Protein AF-A0A3N5X067-F1 (afdb_monomer_lite)

pLDDT: mean 76.54, std 23.7, range [34.25, 98.69]

Secondary structure (DSSP, 8-state):
------PPPP-----------------------PPP---PPPP------------------------------------------------------TTPPPPP-EEEEEEEE--S-EEEHHHHHHHTHHHHHHHTTTS-HHHHHHHHHT---SEEE-PPTT--HHHHHHHHHHHHHHHHT--GGG--EEEE--SS--SS--SS-HHHHHHHHHT-TTPEEEE--S-GGGHHHHHHHHHHHHHHH-TT--EEEEEEEE-PPTT--EETTTEE---EEEEEEEESS-SSSPB-------PPP-

Foldseek 3Di:
DDDDDDDDDDDDDDDDDDDDDDDDDDDDDDDDDDDDDDDDDDDDDDDDDDDDDDDDDDDDDDDDDDDDDDDDDDDDDDDDDDPPPDPPPPPDPDPPPPPPDQQWKFFLFKFKFFAPDKDFPVVLCVLLVVVLCVQCVPPDPVVSVVLSVPQVGGMFTAHDVPGWLLVRQLVGQVVGCVSSVHQLCLQAEEEELAAADIPDDDPDDSQVVSCVVRVNVNHDYYYDHDQPPCSVLVRVQVLSVVCRVDVSRFKYKYKYWDDHDPSGQDPPSNHGDHTMIMIIMMGSPDPPGHICPDGDDDDDDD

Radius of gyration: 30.69 Å; chains: 1; bounding box: 84×101×69 Å

Structure (mmCIF, N/CA/C/O backbone):
data_AF-A0A3N5X067-F1
#
_entry.id   AF-A0A3N5X067-F1
#
loop_
_atom_site.group_PDB
_atom_site.id
_atom_site.type_symbol
_atom_site.label_atom_id
_atom_site.label_alt_id
_atom_site.label_comp_id
_atom_site.label_asym_id
_atom_site.label_entity_id
_atom_site.label_seq_id
_atom_site.pdbx_PDB_ins_code
_atom_site.Cartn_x
_atom_site.Cartn_y
_atom_site.Cartn_z
_atom_site.occupancy
_atom_site.B_iso_or_equiv
_atom_site.auth_seq_id
_atom_site.auth_comp_id
_atom_site.auth_asym_id
_atom_site.auth_atom_id
_atom_site.pdbx_PDB_model_num
ATOM 1 N N . MET A 1 1 ? -20.133 -52.101 -18.088 1.00 44.94 1 MET A N 1
ATOM 2 C CA . MET A 1 1 ? -19.416 -50.997 -18.764 1.00 44.94 1 MET A CA 1
ATOM 3 C C . MET A 1 1 ? -20.460 -50.251 -19.588 1.00 44.94 1 MET A C 1
ATOM 5 O O . MET A 1 1 ? -20.918 -50.808 -20.563 1.00 44.94 1 MET A O 1
ATOM 9 N N . GLY A 1 2 ? -21.056 -49.129 -19.195 1.00 41.94 2 GLY A N 1
ATOM 10 C CA . GLY A 1 2 ? -20.565 -48.038 -18.358 1.00 41.94 2 GLY A CA 1
ATOM 11 C C . GLY A 1 2 ? -20.276 -46.817 -19.236 1.00 41.94 2 GLY A C 1
ATOM 12 O O . GLY A 1 2 ? -19.126 -46.420 -19.318 1.00 41.94 2 GLY A O 1
ATOM 13 N N . GLY A 1 3 ? -21.289 -46.279 -19.925 1.00 45.31 3 GLY A N 1
ATOM 14 C CA . GLY A 1 3 ? -21.192 -45.057 -20.732 1.00 45.31 3 GLY A CA 1
ATOM 15 C C . GLY A 1 3 ? -22.340 -44.120 -20.372 1.00 45.31 3 GLY A C 1
ATOM 16 O O . GLY A 1 3 ? -23.477 -44.354 -20.770 1.00 45.31 3 GLY A O 1
ATOM 17 N N . ARG A 1 4 ? -22.044 -43.128 -19.529 1.00 43.34 4 ARG A N 1
ATOM 18 C CA . ARG A 1 4 ? -22.933 -42.028 -19.145 1.00 43.34 4 ARG A CA 1
ATOM 19 C C . ARG A 1 4 ? -22.516 -40.814 -19.970 1.00 43.34 4 ARG A C 1
ATOM 21 O O . ARG A 1 4 ? -21.443 -40.294 -19.703 1.00 43.34 4 ARG A O 1
ATOM 28 N N . ASP A 1 5 ? -23.373 -40.348 -20.871 1.00 48.09 5 ASP A N 1
ATOM 29 C CA . ASP A 1 5 ? -23.309 -38.981 -21.392 1.00 48.09 5 ASP A CA 1
ATOM 30 C C . ASP A 1 5 ? -24.538 -38.233 -20.883 1.00 48.09 5 ASP A C 1
ATOM 32 O O . ASP A 1 5 ? -25.642 -38.291 -21.423 1.00 48.09 5 ASP A O 1
ATOM 36 N N . SER A 1 6 ? -24.338 -37.604 -19.730 1.00 55.75 6 SER A N 1
ATOM 37 C CA . SER A 1 6 ? -25.272 -36.692 -19.089 1.00 55.75 6 SER A CA 1
ATOM 38 C C . SER A 1 6 ? -25.243 -35.344 -19.801 1.00 55.75 6 SER A C 1
ATOM 40 O O . SER A 1 6 ? -24.238 -34.634 -19.768 1.00 55.75 6 SER A O 1
ATOM 42 N N . ALA A 1 7 ? -26.376 -34.999 -20.402 1.00 45.72 7 ALA A N 1
ATOM 43 C CA . ALA A 1 7 ? -26.703 -33.673 -20.893 1.00 45.72 7 ALA A CA 1
ATOM 44 C C . ALA A 1 7 ? -26.699 -32.632 -19.755 1.00 45.72 7 ALA A C 1
ATOM 46 O O . ALA A 1 7 ? -27.328 -32.836 -18.716 1.00 45.72 7 ALA A O 1
ATOM 47 N N . CYS A 1 8 ? -26.035 -31.496 -19.977 1.00 42.34 8 CYS A N 1
ATOM 48 C CA . CYS A 1 8 ? -26.262 -30.267 -19.216 1.00 42.34 8 CYS A CA 1
ATOM 49 C C . CYS A 1 8 ? -27.478 -29.526 -19.797 1.00 42.34 8 CYS A C 1
ATOM 51 O O . CYS A 1 8 ? -27.502 -29.302 -21.009 1.00 42.34 8 CYS A O 1
ATOM 53 N N . PRO A 1 9 ? -28.455 -29.096 -18.980 1.00 61.03 9 PRO A N 1
ATOM 54 C CA . PRO A 1 9 ? -29.481 -28.165 -19.420 1.00 61.03 9 PRO A CA 1
ATOM 55 C C . PRO A 1 9 ? -29.073 -26.704 -19.170 1.00 61.03 9 PRO A C 1
ATOM 57 O O . PRO A 1 9 ? -28.640 -26.331 -18.080 1.00 61.03 9 PRO A O 1
ATOM 60 N N . ASP A 1 10 ? -29.282 -25.882 -20.197 1.00 51.38 10 ASP A N 1
ATOM 61 C CA . ASP A 1 10 ? -29.384 -24.420 -20.145 1.00 51.38 10 ASP A CA 1
ATOM 62 C C . ASP A 1 10 ? -30.619 -23.967 -19.342 1.00 51.38 10 ASP A C 1
ATOM 64 O O . ASP A 1 10 ? -31.704 -24.530 -19.527 1.00 51.38 10 ASP A O 1
ATOM 68 N N . PRO A 1 11 ? -30.532 -22.851 -18.595 1.00 59.34 11 PRO A N 1
ATOM 69 C CA . PRO A 1 11 ? -31.700 -22.030 -18.302 1.00 59.34 11 PRO A CA 1
ATOM 70 C C . PRO A 1 11 ? -31.554 -20.595 -18.847 1.00 59.34 11 PRO A C 1
ATOM 72 O O . PRO A 1 11 ? -31.027 -19.687 -18.216 1.00 59.34 11 PRO A O 1
ATOM 75 N N . VAL A 1 12 ? -32.043 -20.402 -20.071 1.00 43.12 12 VAL A N 1
ATOM 76 C CA . VAL A 1 12 ? -33.218 -19.578 -20.423 1.00 43.12 12 VAL A CA 1
ATOM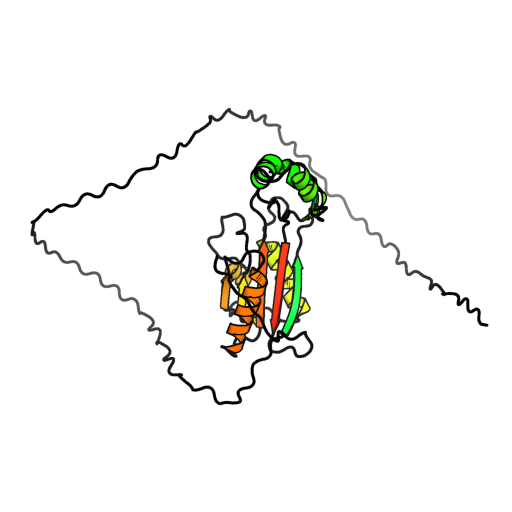 77 C C . VAL A 1 12 ? -33.558 -18.333 -19.553 1.00 43.12 12 VAL A C 1
ATOM 79 O O . VAL A 1 12 ? -34.048 -18.450 -18.438 1.00 43.12 12 VAL A O 1
ATOM 82 N N . ARG A 1 13 ? -33.537 -17.173 -20.248 1.00 38.50 13 ARG A N 1
ATOM 83 C CA . ARG A 1 13 ? -34.415 -15.960 -20.190 1.00 38.50 13 ARG A CA 1
ATOM 84 C C . ARG A 1 13 ? -34.216 -14.923 -19.074 1.00 38.50 13 ARG A C 1
ATOM 86 O O . ARG A 1 13 ? -34.336 -15.199 -17.896 1.00 38.50 13 ARG A O 1
ATOM 93 N N . ARG A 1 14 ? -33.857 -13.681 -19.443 1.00 40.38 14 ARG A N 1
ATOM 94 C CA . ARG A 1 14 ? -34.673 -12.582 -20.041 1.00 40.38 14 ARG A CA 1
ATOM 95 C C . ARG A 1 14 ? -35.679 -11.978 -19.055 1.00 40.38 14 ARG A C 1
ATOM 97 O O . ARG A 1 14 ? -36.784 -12.488 -18.919 1.00 40.38 14 ARG A O 1
ATOM 104 N N . LEU A 1 15 ? -35.347 -10.793 -18.552 1.00 41.16 15 LEU A N 1
ATOM 105 C CA . LEU A 1 15 ? -36.314 -9.746 -18.231 1.00 41.16 15 LEU A CA 1
ATOM 106 C C . LEU A 1 15 ? -35.820 -8.449 -18.871 1.00 41.16 15 LEU A C 1
ATOM 108 O O . LEU A 1 15 ? -34.750 -7.944 -18.543 1.00 41.16 15 LEU A O 1
ATOM 112 N N . GLY A 1 16 ? -36.587 -7.972 -19.849 1.00 34.25 16 GLY A N 1
ATOM 113 C CA . GLY A 1 16 ? -36.492 -6.613 -20.351 1.00 34.25 16 GLY A CA 1
ATOM 114 C C . GLY A 1 16 ? -37.392 -5.703 -19.525 1.00 34.25 16 GLY A C 1
ATOM 115 O O . GLY A 1 16 ? -38.450 -6.134 -19.074 1.00 34.25 16 GLY A O 1
ATOM 116 N N . CYS A 1 17 ? -36.993 -4.445 -19.391 1.00 39.72 17 CYS A N 1
ATOM 117 C CA . CYS A 1 17 ? -37.903 -3.351 -19.088 1.00 39.72 17 CYS A CA 1
ATOM 118 C C . CYS A 1 17 ? -37.653 -2.239 -20.100 1.00 39.72 17 CYS A C 1
ATOM 120 O O . CYS A 1 17 ? -36.518 -1.820 -20.326 1.00 39.72 17 CYS A O 1
ATOM 122 N N . ALA A 1 18 ? -38.748 -1.852 -20.742 1.00 38.81 18 ALA A N 1
ATOM 123 C CA . ALA A 1 18 ? -38.823 -0.898 -21.821 1.00 38.81 18 ALA A CA 1
ATOM 124 C C . ALA A 1 18 ? -38.844 0.555 -21.329 1.00 38.81 18 ALA A C 1
ATOM 126 O O . ALA A 1 18 ? -39.257 0.868 -20.214 1.00 38.81 18 ALA A O 1
ATOM 127 N N . ASP A 1 19 ? -38.404 1.391 -22.261 1.00 39.06 19 ASP A N 1
ATOM 128 C CA . ASP A 1 19 ? -38.655 2.805 -22.515 1.00 39.06 19 ASP A CA 1
ATOM 129 C C . ASP A 1 19 ? -39.739 3.548 -21.718 1.00 39.06 19 ASP A C 1
ATOM 131 O O . ASP A 1 19 ? -40.900 3.155 -21.627 1.00 39.06 19 ASP A O 1
ATOM 135 N N . GLY A 1 20 ? -39.366 4.765 -21.309 1.00 41.81 20 GLY A N 1
ATOM 136 C CA . GLY A 1 20 ? -40.274 5.819 -20.870 1.00 41.81 20 GLY A CA 1
ATOM 137 C C . GLY A 1 20 ? -39.709 7.205 -21.183 1.00 41.81 20 GLY A C 1
ATOM 138 O O . GLY A 1 20 ? -39.078 7.842 -20.345 1.00 41.81 20 GLY A O 1
ATOM 139 N N . HIS A 1 21 ? -39.938 7.675 -22.411 1.00 39.50 21 HIS A N 1
ATOM 140 C CA . HIS A 1 21 ? -39.663 9.032 -22.886 1.00 39.50 21 HIS A CA 1
ATOM 141 C C . HIS A 1 21 ? -40.279 10.134 -22.002 1.00 39.50 21 HIS A C 1
ATOM 143 O O . HIS A 1 21 ? -41.491 10.143 -21.799 1.00 39.50 21 HIS A O 1
ATOM 149 N N . ARG A 1 22 ? -39.504 11.184 -21.679 1.00 44.25 22 ARG A N 1
ATOM 150 C CA . ARG A 1 22 ? -40.000 12.578 -21.664 1.00 44.25 22 ARG A CA 1
ATOM 151 C C . ARG A 1 22 ? -38.943 13.551 -22.193 1.00 44.25 22 ARG A C 1
ATOM 153 O O . ARG A 1 22 ? -37.880 13.729 -21.609 1.00 44.25 22 ARG A O 1
ATOM 160 N N . ARG A 1 23 ? -39.272 14.187 -23.322 1.00 44.59 23 ARG A N 1
ATOM 161 C CA . ARG A 1 23 ? -38.587 15.352 -23.903 1.00 44.59 23 ARG A CA 1
ATOM 162 C C . ARG A 1 23 ? -39.102 16.637 -23.240 1.00 44.59 23 ARG A C 1
ATOM 164 O O . ARG A 1 23 ? -40.302 16.770 -23.026 1.00 44.59 23 ARG A O 1
ATOM 171 N N . GLY A 1 24 ? -38.210 17.599 -23.004 1.00 37.22 24 GLY A N 1
ATOM 172 C CA . GLY A 1 24 ? -38.514 18.972 -22.578 1.00 37.22 24 GLY A CA 1
ATOM 173 C C . GLY A 1 24 ? -37.285 19.887 -22.741 1.00 37.22 24 GLY A C 1
ATOM 174 O O . GLY A 1 24 ? -36.175 19.373 -22.824 1.00 37.22 24 GLY A O 1
ATOM 175 N N . PRO A 1 25 ? -37.445 21.214 -22.900 1.00 46.59 25 PRO A N 1
ATOM 176 C CA . PRO A 1 25 ? -36.912 21.895 -24.082 1.00 46.59 25 PRO A CA 1
ATOM 177 C C . PRO A 1 25 ? -35.599 22.683 -23.908 1.00 46.59 25 PRO A C 1
ATOM 179 O O . PRO A 1 25 ? -35.355 23.360 -22.915 1.00 46.59 25 PRO A O 1
ATOM 182 N N . GLY A 1 26 ? -34.809 22.643 -24.988 1.00 42.75 26 GLY A N 1
ATOM 183 C CA . GLY A 1 26 ? -34.027 23.724 -25.604 1.00 42.75 26 GLY A CA 1
ATOM 184 C C . GLY A 1 26 ? -33.507 24.875 -24.741 1.00 42.75 26 GLY A C 1
ATOM 185 O O . GLY A 1 26 ? -34.164 25.907 -24.609 1.00 42.75 26 GLY A O 1
ATOM 186 N N . ARG A 1 27 ? -32.230 24.796 -24.342 1.00 41.94 27 ARG A N 1
ATOM 187 C CA . ARG A 1 27 ? -31.429 25.984 -24.012 1.00 41.94 27 ARG A CA 1
ATOM 188 C C . ARG A 1 27 ? -30.432 26.295 -25.126 1.00 41.94 27 ARG A C 1
ATOM 190 O O . ARG A 1 27 ? -29.550 25.510 -25.455 1.00 41.94 27 ARG A O 1
ATOM 197 N N . ARG A 1 28 ? -30.622 27.484 -25.701 1.00 42.47 28 ARG A N 1
ATOM 198 C CA . ARG A 1 28 ? -29.808 28.129 -26.735 1.00 42.47 28 ARG A CA 1
ATOM 199 C C . ARG A 1 28 ? -28.344 28.239 -26.291 1.00 42.47 28 ARG A C 1
ATOM 201 O O . ARG A 1 28 ? -28.028 29.009 -25.386 1.00 42.47 28 ARG A O 1
ATOM 208 N N . LEU A 1 29 ? -27.449 27.538 -26.984 1.00 42.03 29 LEU A N 1
ATOM 209 C CA . LEU A 1 29 ? -26.004 27.756 -26.914 1.00 42.03 29 LEU A CA 1
ATOM 210 C C . LEU A 1 29 ? -25.656 29.070 -27.626 1.00 42.03 29 LEU A C 1
ATOM 212 O O . LEU A 1 29 ? -25.641 29.156 -28.854 1.00 42.03 29 LEU A O 1
ATOM 216 N N . ARG A 1 30 ? -25.381 30.117 -26.842 1.00 43.88 30 ARG A N 1
ATOM 217 C CA . ARG A 1 30 ? -24.739 31.336 -27.341 1.00 43.88 30 ARG A CA 1
ATOM 218 C C . ARG A 1 30 ? -23.291 31.008 -27.703 1.00 43.88 30 ARG A C 1
ATOM 220 O O . ARG A 1 30 ? -22.465 30.768 -26.828 1.00 43.88 30 ARG A O 1
ATOM 227 N N . ARG A 1 31 ? -22.988 31.041 -29.002 1.00 42.69 31 ARG A N 1
ATOM 228 C CA . ARG A 1 31 ? -21.625 31.079 -29.540 1.00 42.69 31 ARG A CA 1
ATOM 229 C C . ARG A 1 31 ? -20.905 32.314 -28.983 1.00 42.69 31 ARG A C 1
ATOM 231 O O . ARG A 1 31 ? -21.246 33.437 -29.345 1.00 42.69 31 ARG A O 1
ATOM 238 N N . ARG A 1 32 ? -19.911 32.114 -28.115 1.00 40.53 32 ARG A N 1
ATOM 239 C CA . ARG A 1 32 ? -18.869 33.112 -27.843 1.00 40.53 32 ARG A CA 1
ATOM 240 C C . ARG A 1 32 ? -17.606 32.689 -28.580 1.00 40.53 32 ARG A C 1
ATOM 242 O O . ARG A 1 32 ? -16.916 31.754 -28.197 1.00 40.53 32 ARG A O 1
ATOM 249 N N . SER A 1 33 ? -17.354 33.398 -29.668 1.00 46.00 33 SER A N 1
ATOM 250 C CA . SER A 1 33 ? -16.102 33.464 -30.407 1.00 46.00 33 SER A CA 1
ATOM 251 C C . SER A 1 33 ? -14.968 33.936 -29.491 1.00 46.00 33 SER A C 1
ATOM 253 O O . SER A 1 33 ? -14.893 35.118 -29.152 1.00 46.00 33 SER A O 1
ATOM 255 N N . ALA A 1 34 ? -14.086 33.018 -29.095 1.00 41.72 34 ALA A N 1
ATOM 256 C CA . ALA A 1 34 ? -12.815 33.350 -28.466 1.00 41.72 34 ALA A CA 1
ATOM 257 C C . ALA A 1 34 ? -11.762 33.570 -29.561 1.00 41.72 34 ALA A C 1
ATOM 259 O O . ALA A 1 34 ? -11.471 32.689 -30.369 1.00 41.72 34 ALA A O 1
ATOM 260 N N . ARG A 1 35 ? -11.240 34.797 -29.600 1.00 45.25 35 ARG A N 1
ATOM 261 C CA . ARG A 1 35 ? -10.154 35.246 -30.470 1.00 45.25 35 ARG A CA 1
ATOM 262 C C . ARG A 1 35 ? -8.909 34.381 -30.256 1.00 45.25 35 ARG A C 1
ATOM 264 O O . ARG A 1 35 ? -8.423 34.272 -29.133 1.00 45.25 35 ARG A O 1
ATOM 271 N N . ARG A 1 36 ? -8.361 33.858 -31.356 1.00 40.41 36 ARG A N 1
ATOM 272 C CA . ARG A 1 36 ? -6.974 33.388 -31.449 1.00 40.41 36 ARG A CA 1
ATOM 273 C C . ARG A 1 36 ? -6.040 34.535 -31.053 1.00 40.41 36 ARG A C 1
ATOM 275 O O . ARG A 1 36 ? -6.059 35.581 -31.696 1.00 40.41 36 ARG A O 1
ATOM 282 N N . ARG A 1 37 ? -5.224 34.337 -30.019 1.00 43.66 37 ARG A N 1
ATOM 283 C CA . ARG A 1 37 ? -3.976 35.082 -29.835 1.00 43.66 37 ARG A CA 1
ATOM 284 C C . ARG A 1 37 ? -2.843 34.127 -30.180 1.00 43.66 37 ARG A C 1
ATOM 286 O O . ARG A 1 37 ? -2.714 33.079 -29.556 1.00 43.66 37 ARG A O 1
ATOM 293 N N . HIS A 1 38 ? -2.088 34.475 -31.215 1.00 40.81 38 HIS A N 1
ATOM 294 C CA . HIS A 1 38 ? -0.790 33.878 -31.486 1.00 40.81 38 HIS A CA 1
ATOM 295 C C . HIS A 1 38 ? 0.146 34.264 -30.340 1.00 40.81 38 HIS A C 1
ATOM 297 O O . HIS A 1 38 ? 0.414 35.447 -30.148 1.00 40.81 38 HIS A O 1
ATOM 303 N N . HIS A 1 39 ? 0.600 33.275 -29.576 1.00 39.09 39 HIS A N 1
ATOM 304 C CA . HIS A 1 39 ? 1.753 33.419 -28.699 1.00 39.09 39 HIS A CA 1
ATOM 305 C C . HIS A 1 39 ? 2.947 32.793 -29.424 1.00 39.09 39 HIS A C 1
ATOM 307 O O . HIS A 1 39 ? 2.957 31.589 -29.676 1.00 39.09 39 HIS A O 1
ATOM 313 N N . GLN A 1 40 ? 3.906 33.634 -29.814 1.00 44.12 40 GLN A N 1
ATOM 314 C CA . GLN A 1 40 ? 5.278 33.214 -30.095 1.00 44.12 40 GLN A CA 1
ATOM 315 C C . GLN A 1 40 ? 5.902 32.697 -28.790 1.00 44.12 40 GLN A C 1
ATOM 317 O O . GLN A 1 40 ? 5.682 33.326 -27.750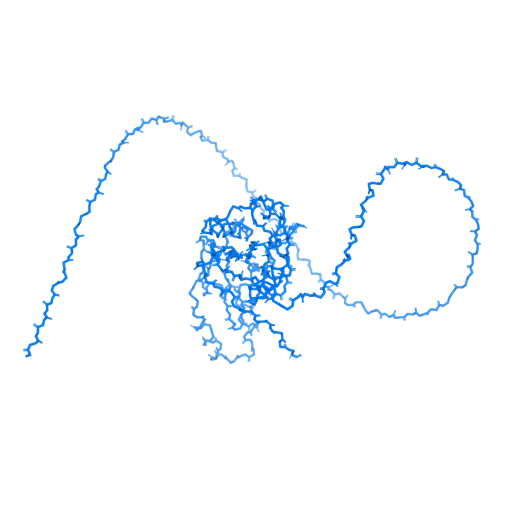 1.00 44.12 40 GLN A O 1
ATOM 322 N N . PRO A 1 41 ? 6.650 31.584 -28.806 1.00 49.53 41 PRO A N 1
ATOM 323 C CA . PRO A 1 41 ? 7.547 31.253 -27.714 1.00 49.53 41 PRO A CA 1
ATOM 324 C C . PRO A 1 41 ? 8.873 32.001 -27.897 1.00 49.53 41 PRO A C 1
ATOM 326 O O . PRO A 1 41 ? 9.559 31.817 -28.902 1.00 49.53 41 PRO A O 1
ATOM 329 N N . ASP A 1 42 ? 9.199 32.837 -26.912 1.00 41.25 42 ASP A N 1
ATOM 330 C CA . ASP A 1 42 ? 10.534 33.394 -26.710 1.00 41.25 42 ASP A CA 1
ATOM 331 C C . ASP A 1 42 ? 11.519 32.276 -26.351 1.00 41.25 42 ASP A C 1
ATOM 333 O O . ASP A 1 42 ? 11.256 31.420 -25.498 1.00 41.25 42 ASP A O 1
ATOM 337 N N . GLU A 1 43 ? 12.672 32.315 -27.011 1.00 47.03 43 GLU A N 1
ATOM 338 C CA . GLU A 1 43 ? 13.866 31.559 -26.666 1.00 47.03 43 GLU A CA 1
ATOM 339 C C . GLU A 1 43 ? 14.339 31.956 -25.261 1.00 47.03 43 GLU A C 1
ATOM 341 O O . GLU A 1 43 ? 14.666 33.113 -25.003 1.00 47.03 43 GLU A O 1
ATOM 346 N N . ALA A 1 44 ? 14.411 30.990 -24.342 1.00 39.88 44 ALA A N 1
ATOM 347 C CA . ALA A 1 44 ? 15.018 31.190 -23.032 1.00 39.88 44 ALA A CA 1
ATOM 348 C C . ALA A 1 44 ? 16.257 30.305 -22.883 1.00 39.88 44 ALA A C 1
ATOM 350 O O . ALA A 1 44 ? 16.206 29.075 -22.903 1.00 39.88 44 ALA A O 1
ATOM 351 N N . HIS A 1 45 ? 17.371 31.012 -22.754 1.00 41.91 45 HIS A N 1
ATOM 352 C CA . HIS A 1 45 ? 18.738 30.564 -22.588 1.00 41.91 45 HIS A CA 1
ATOM 353 C C . HIS A 1 45 ? 18.955 29.490 -21.517 1.00 41.91 45 HIS A C 1
ATOM 355 O O . HIS A 1 45 ? 18.402 29.526 -20.418 1.00 41.91 45 HIS A O 1
ATOM 361 N N . GLY A 1 46 ? 19.868 28.572 -21.844 1.00 36.31 46 GLY A N 1
ATOM 362 C CA . GLY A 1 46 ? 20.415 27.596 -20.919 1.00 36.31 46 GLY A CA 1
ATOM 363 C C . GLY A 1 46 ? 21.190 28.261 -19.783 1.00 36.31 46 GLY A C 1
ATOM 364 O O . GLY A 1 46 ? 22.097 29.061 -20.005 1.00 36.31 46 GLY A O 1
ATOM 365 N N . VAL A 1 47 ? 20.852 27.873 -18.556 1.00 37.72 47 VAL A N 1
ATOM 366 C CA . VAL A 1 47 ? 21.634 28.175 -17.359 1.00 37.72 47 VAL A CA 1
ATOM 367 C C . VAL A 1 47 ? 22.244 26.870 -16.861 1.00 37.72 47 VAL A C 1
ATOM 369 O O . VAL A 1 47 ? 21.594 26.040 -16.230 1.00 37.72 47 VAL A O 1
ATOM 372 N N . THR A 1 48 ? 23.524 26.686 -17.166 1.00 38.44 48 THR A N 1
ATOM 373 C CA . THR A 1 48 ? 24.399 25.680 -16.564 1.00 38.44 48 THR A CA 1
ATOM 374 C C . THR A 1 48 ? 24.751 26.091 -15.136 1.00 38.44 48 THR A C 1
ATOM 376 O O . THR A 1 48 ? 25.579 26.980 -14.930 1.00 38.44 48 THR A O 1
ATOM 379 N N . THR A 1 49 ? 24.182 25.433 -14.127 1.00 38.47 49 THR A N 1
ATOM 380 C CA . THR A 1 49 ? 24.668 25.540 -12.743 1.00 38.47 49 THR A CA 1
ATOM 381 C C . THR A 1 49 ? 25.727 24.476 -12.474 1.00 38.47 49 THR A C 1
ATOM 383 O O . THR A 1 49 ? 25.419 23.317 -12.200 1.00 38.47 49 THR A O 1
ATOM 386 N N . GLY A 1 50 ? 26.994 24.887 -12.551 1.00 34.47 50 GLY A N 1
ATOM 387 C CA . GLY A 1 50 ? 28.140 24.117 -12.078 1.00 34.47 50 GLY A CA 1
ATOM 388 C C . GLY A 1 50 ? 28.240 24.160 -10.553 1.00 34.47 50 GLY A C 1
ATOM 389 O O . GLY A 1 50 ? 28.470 25.214 -9.961 1.00 34.47 50 GLY A O 1
ATOM 390 N N . ILE A 1 51 ? 28.100 23.002 -9.910 1.00 37.50 51 ILE A N 1
ATOM 391 C CA . ILE A 1 51 ? 28.306 22.831 -8.470 1.00 37.50 51 ILE A CA 1
ATOM 392 C C . ILE A 1 51 ? 29.815 22.715 -8.213 1.00 37.50 51 ILE A C 1
ATOM 394 O O . ILE A 1 51 ? 30.443 21.703 -8.518 1.00 37.50 51 ILE A O 1
ATOM 398 N N . ARG A 1 52 ? 30.420 23.772 -7.654 1.00 38.75 52 ARG A N 1
ATOM 399 C CA . ARG A 1 52 ? 31.798 23.746 -7.140 1.00 38.75 52 ARG A CA 1
ATOM 400 C C . ARG A 1 52 ? 31.813 23.215 -5.706 1.00 38.75 52 ARG A C 1
ATOM 402 O O . ARG A 1 52 ? 31.284 23.849 -4.796 1.00 38.75 52 ARG A O 1
ATOM 409 N N . HIS A 1 53 ? 32.502 22.096 -5.496 1.00 38.31 53 HIS A N 1
ATOM 410 C CA . HIS A 1 53 ? 32.882 21.593 -4.177 1.00 38.31 53 HIS A CA 1
ATOM 411 C C . HIS A 1 53 ? 33.767 22.609 -3.434 1.00 38.31 53 HIS A C 1
ATOM 413 O O . HIS A 1 53 ? 34.884 22.904 -3.863 1.00 38.31 53 HIS A O 1
ATOM 419 N N . ARG A 1 54 ? 33.303 23.116 -2.284 1.00 39.25 54 ARG A N 1
ATOM 420 C CA . ARG A 1 54 ? 34.120 23.920 -1.362 1.00 39.25 54 ARG A CA 1
ATOM 421 C C . ARG A 1 54 ? 34.646 23.033 -0.233 1.00 39.25 54 ARG A C 1
ATOM 423 O O . ARG A 1 54 ? 33.891 22.561 0.611 1.00 39.25 54 ARG A O 1
ATOM 430 N N . ARG A 1 55 ? 35.964 22.814 -0.235 1.00 39.94 55 ARG A N 1
ATOM 431 C CA . ARG A 1 55 ? 36.727 22.182 0.851 1.00 39.94 55 ARG A CA 1
ATOM 432 C C . ARG A 1 55 ? 36.635 23.035 2.120 1.00 39.94 55 ARG A C 1
ATOM 434 O O . ARG A 1 55 ? 37.034 24.198 2.107 1.00 39.94 55 ARG A O 1
ATOM 441 N N . LEU A 1 56 ? 36.186 22.439 3.222 1.00 39.06 56 LEU A N 1
ATOM 442 C CA . LEU A 1 56 ? 36.321 23.001 4.565 1.00 39.06 56 LEU A CA 1
ATOM 443 C C . LEU A 1 56 ? 37.768 22.808 5.044 1.00 39.06 56 LEU A C 1
ATOM 445 O O . LEU A 1 56 ? 38.197 21.691 5.327 1.00 39.06 56 LEU A O 1
ATOM 449 N N . ARG A 1 57 ? 38.532 23.903 5.125 1.00 43.69 57 ARG A N 1
ATOM 450 C CA . ARG A 1 57 ? 39.804 23.956 5.859 1.00 43.69 57 ARG A CA 1
ATOM 451 C C . ARG A 1 57 ? 39.546 24.500 7.262 1.00 43.69 57 ARG A C 1
ATOM 453 O O . ARG A 1 57 ? 39.058 25.614 7.419 1.00 43.69 57 ARG A O 1
ATOM 460 N N . ARG A 1 58 ? 39.922 23.701 8.264 1.00 44.84 58 ARG A N 1
ATOM 461 C CA . ARG A 1 58 ? 40.106 24.107 9.662 1.00 44.84 58 ARG A CA 1
ATOM 462 C C . ARG A 1 58 ? 41.131 25.243 9.755 1.00 44.84 58 ARG A C 1
ATOM 464 O O . ARG A 1 58 ? 42.203 25.138 9.163 1.00 44.84 58 ARG A O 1
ATOM 471 N N . LYS A 1 59 ? 40.854 26.237 10.598 1.00 42.03 59 LYS A N 1
ATOM 472 C CA . LYS A 1 59 ? 41.883 27.019 11.291 1.00 42.03 59 LYS A CA 1
ATOM 473 C C . LYS A 1 59 ? 41.406 27.325 12.710 1.00 42.03 59 LYS A C 1
ATOM 475 O O . LYS A 1 59 ? 40.327 27.878 12.894 1.00 42.03 59 LYS A O 1
ATOM 480 N N . ARG A 1 60 ? 42.204 26.879 13.680 1.00 46.91 60 ARG A N 1
ATOM 481 C CA . ARG A 1 60 ? 42.244 27.408 15.044 1.00 46.91 60 ARG A CA 1
ATOM 482 C C . ARG A 1 60 ? 42.957 28.767 14.986 1.00 46.91 60 ARG A C 1
ATOM 484 O O . ARG A 1 60 ? 43.821 28.933 14.128 1.00 46.91 60 ARG A O 1
ATOM 491 N N . ASP A 1 61 ? 42.559 29.724 15.818 1.00 41.09 61 ASP A N 1
ATOM 492 C CA . ASP A 1 61 ? 43.391 30.246 16.914 1.00 41.09 61 ASP A CA 1
ATOM 493 C C . ASP A 1 61 ? 42.786 31.506 17.565 1.00 41.09 61 ASP A C 1
ATOM 495 O O . ASP A 1 61 ? 42.105 32.309 16.936 1.00 41.09 61 ASP A O 1
ATOM 499 N N . HIS A 1 62 ? 43.043 31.555 18.872 1.00 42.41 62 HIS A N 1
ATOM 500 C CA . HIS A 1 62 ? 42.989 32.585 19.915 1.00 42.41 62 HIS A CA 1
ATOM 501 C C . HIS A 1 62 ? 42.606 34.047 19.610 1.00 42.41 62 HIS A C 1
ATOM 503 O O . HIS A 1 62 ? 43.102 34.673 18.680 1.00 42.41 62 HIS A O 1
ATOM 509 N N . GLY A 1 63 ? 41.860 34.642 20.552 1.00 35.41 63 GLY A N 1
ATOM 510 C CA . GLY A 1 63 ? 41.713 36.093 20.692 1.00 35.41 63 GLY A CA 1
ATOM 511 C C . GLY A 1 63 ? 40.983 36.484 21.979 1.00 35.41 63 GLY A C 1
ATOM 512 O O . GLY A 1 63 ? 39.809 36.185 22.149 1.00 35.41 63 GLY A O 1
ATOM 513 N N . CYS A 1 64 ? 41.724 37.108 22.889 1.00 36.81 64 CYS A N 1
ATOM 514 C CA . CYS A 1 64 ? 41.364 37.528 24.239 1.00 36.81 64 CYS A CA 1
ATOM 515 C C . CYS A 1 64 ? 40.678 38.913 24.254 1.00 36.81 64 CYS A C 1
ATOM 517 O O . CYS A 1 64 ? 41.019 39.761 23.434 1.00 36.81 64 CYS A O 1
ATOM 519 N N . GLY A 1 65 ? 39.831 39.167 25.261 1.00 36.22 65 GLY A N 1
ATOM 520 C CA . GLY A 1 65 ? 39.639 40.501 25.853 1.00 36.22 65 GLY A CA 1
ATOM 521 C C . GLY A 1 65 ? 38.413 41.316 25.416 1.00 36.22 65 GLY A C 1
ATOM 522 O O . GLY A 1 65 ? 38.135 41.465 24.233 1.00 36.22 65 GLY A O 1
ATOM 523 N N . GLY A 1 66 ? 37.730 41.923 26.398 1.00 35.47 66 GLY A N 1
ATOM 524 C CA . GLY A 1 66 ? 36.871 43.091 26.160 1.00 35.47 66 GLY A CA 1
ATOM 525 C C . GLY A 1 66 ? 35.568 43.144 26.953 1.00 35.47 66 GLY A C 1
ATOM 526 O O . GLY A 1 66 ? 34.491 42.948 26.405 1.00 35.47 66 GLY A O 1
ATOM 527 N N . SER A 1 67 ? 35.659 43.474 28.239 1.00 45.41 67 SER A N 1
ATOM 528 C CA . SER A 1 67 ? 34.549 43.938 29.075 1.00 45.41 67 SER A CA 1
ATOM 529 C C . SER A 1 67 ? 33.922 45.238 28.549 1.00 45.41 67 SER A C 1
ATOM 531 O O . SER A 1 67 ? 34.648 46.206 28.332 1.00 45.41 67 SER A O 1
ATOM 533 N N . SER A 1 68 ? 32.590 45.342 28.502 1.00 43.78 68 SER A N 1
ATOM 534 C CA . SER A 1 68 ? 31.912 46.606 28.827 1.00 43.78 68 SER A CA 1
ATOM 535 C C . SER A 1 68 ? 30.478 46.373 29.312 1.00 43.78 68 SER A C 1
ATOM 537 O O . SER A 1 68 ? 29.685 45.663 28.700 1.00 43.78 68 SER A O 1
ATOM 539 N N . ARG A 1 69 ? 30.195 46.968 30.473 1.00 46.44 69 ARG A N 1
ATOM 540 C CA . ARG A 1 69 ? 28.880 47.130 31.096 1.00 46.44 69 ARG A CA 1
ATOM 541 C C . ARG A 1 69 ? 28.035 48.090 30.261 1.00 46.44 69 ARG A C 1
ATOM 543 O O . ARG A 1 69 ? 28.549 49.155 29.926 1.00 46.44 69 ARG A O 1
ATOM 550 N N . ARG A 1 70 ? 26.747 47.792 30.061 1.00 49.75 70 ARG A N 1
ATOM 551 C CA . ARG A 1 70 ? 25.668 48.796 30.050 1.00 49.75 70 ARG A CA 1
ATOM 552 C C . ARG A 1 70 ? 24.381 48.188 30.595 1.00 49.75 70 ARG A C 1
ATOM 554 O O . ARG A 1 70 ? 23.831 47.258 30.013 1.00 49.75 70 ARG A O 1
ATOM 561 N N . ASP A 1 71 ? 23.944 48.761 31.708 1.00 44.59 71 ASP A N 1
ATOM 562 C CA . ASP A 1 71 ? 22.574 48.742 32.198 1.00 44.59 71 ASP A CA 1
ATOM 563 C C . ASP A 1 71 ? 21.643 49.439 31.200 1.00 44.59 71 ASP A C 1
ATOM 565 O O . ASP A 1 71 ? 22.002 50.467 30.618 1.00 44.59 71 ASP A O 1
ATOM 569 N N . SER A 1 72 ? 20.429 48.921 31.030 1.00 47.62 72 SER A N 1
ATOM 570 C CA . SER A 1 72 ? 19.206 49.734 31.115 1.00 47.62 72 SER A CA 1
ATOM 571 C C . SER A 1 72 ? 17.955 48.860 31.072 1.00 47.62 72 SER A C 1
ATOM 573 O O . SER A 1 72 ? 17.745 48.041 30.180 1.00 47.62 72 SER A O 1
ATOM 575 N N . ASP A 1 73 ? 17.135 49.096 32.087 1.00 45.75 73 ASP A N 1
ATOM 576 C CA . ASP A 1 73 ? 15.736 48.740 32.251 1.00 45.75 73 ASP A CA 1
ATOM 577 C C . ASP A 1 73 ? 14.883 48.813 30.976 1.00 45.75 73 ASP A C 1
ATOM 579 O O . ASP A 1 73 ? 14.922 49.789 30.229 1.00 45.75 73 ASP A O 1
ATOM 583 N N . SER A 1 74 ? 13.941 47.878 30.832 1.00 46.94 74 SER A N 1
ATOM 584 C CA . SER A 1 74 ? 12.525 48.273 30.758 1.00 46.94 74 SER A CA 1
ATOM 585 C C . SER A 1 74 ? 11.560 47.095 30.906 1.00 46.94 74 SER A C 1
ATOM 587 O O . SER A 1 74 ? 11.561 46.099 30.187 1.00 46.94 74 SER A O 1
ATOM 589 N N . ARG A 1 75 ? 10.712 47.289 31.910 1.00 43.28 75 ARG A N 1
ATOM 590 C CA . ARG A 1 75 ? 9.509 46.569 32.318 1.00 43.28 75 ARG A CA 1
ATOM 591 C C . ARG A 1 75 ? 8.513 46.404 31.162 1.00 43.28 75 ARG A C 1
ATOM 593 O O . ARG A 1 75 ? 8.285 47.334 30.398 1.00 43.28 75 ARG A O 1
ATOM 600 N N . GLY A 1 76 ? 7.830 45.260 31.121 1.00 43.06 76 GLY A N 1
ATOM 601 C CA . GLY A 1 76 ? 6.722 45.021 30.193 1.00 43.06 76 GLY A CA 1
ATOM 602 C C . GLY A 1 76 ? 6.034 43.675 30.405 1.00 43.06 76 GLY A C 1
ATOM 603 O O . GLY A 1 76 ? 5.951 42.869 29.484 1.00 43.06 76 GLY A O 1
ATOM 604 N N . ALA A 1 77 ? 5.577 43.414 31.631 1.00 42.88 77 ALA A N 1
ATOM 605 C CA . ALA A 1 77 ? 4.805 42.228 31.983 1.00 42.88 77 ALA A CA 1
ATOM 606 C C . ALA A 1 77 ? 3.456 42.202 31.239 1.00 42.88 77 ALA A C 1
ATOM 608 O O . ALA A 1 77 ? 2.635 43.106 31.385 1.00 42.88 77 ALA A O 1
ATOM 609 N N . ARG A 1 78 ? 3.211 41.141 30.461 1.00 51.53 78 ARG A N 1
ATOM 610 C CA . ARG A 1 78 ? 1.867 40.722 30.046 1.00 51.53 78 ARG A CA 1
ATOM 611 C C . ARG A 1 78 ? 1.637 39.308 30.556 1.00 51.53 78 ARG A C 1
ATOM 613 O O . ARG A 1 78 ? 2.118 38.340 29.969 1.00 51.53 78 ARG A O 1
ATOM 620 N N . ASP A 1 79 ? 0.909 39.228 31.663 1.00 46.00 79 ASP A N 1
ATOM 621 C CA . ASP A 1 79 ? 0.350 37.998 32.208 1.00 46.00 79 ASP A CA 1
ATOM 622 C C . ASP A 1 79 ? -0.598 37.365 31.186 1.00 46.00 79 ASP A C 1
ATOM 624 O O . ASP A 1 79 ? -1.632 37.927 30.823 1.00 46.00 79 ASP A O 1
ATOM 628 N N . ARG A 1 80 ? -0.242 36.170 30.712 1.00 53.31 80 ARG A N 1
ATOM 629 C CA . ARG A 1 80 ? -1.187 35.236 30.096 1.00 53.31 80 ARG A CA 1
ATOM 630 C C . ARG A 1 80 ? -1.301 34.024 31.019 1.00 53.31 80 ARG A C 1
ATOM 632 O O . ARG A 1 80 ? -0.263 33.460 31.378 1.00 53.31 80 ARG A O 1
ATOM 639 N N . PRO A 1 81 ? -2.516 33.582 31.381 1.00 51.09 81 PRO A N 1
ATOM 640 C CA . PRO A 1 81 ? -2.692 32.412 32.225 1.00 51.09 81 PRO A CA 1
ATOM 641 C C . PRO A 1 81 ? -2.189 31.169 31.482 1.00 51.09 81 PRO A C 1
ATOM 643 O O . PRO A 1 81 ? -2.789 30.699 30.518 1.00 51.09 81 PRO A O 1
ATOM 646 N N . ARG A 1 82 ? -1.045 30.639 31.926 1.00 44.44 82 ARG A N 1
ATOM 647 C CA . ARG A 1 82 ? -0.546 29.328 31.506 1.00 44.44 82 ARG A CA 1
ATOM 648 C C . ARG A 1 82 ? -1.471 28.267 32.094 1.00 44.44 82 ARG A C 1
ATOM 650 O O . ARG A 1 82 ? -1.407 27.986 33.291 1.00 44.44 82 ARG A O 1
ATOM 657 N N . ALA A 1 83 ? -2.310 27.671 31.251 1.00 46.47 83 ALA A N 1
ATOM 658 C CA . ALA A 1 83 ? -3.007 26.435 31.570 1.00 46.47 83 ALA A CA 1
ATOM 659 C C . ALA A 1 83 ? -1.957 25.385 31.967 1.00 46.47 83 ALA A C 1
ATOM 661 O O . ALA A 1 83 ? -1.148 24.939 31.152 1.00 46.47 83 ALA A O 1
ATOM 662 N N . ARG A 1 84 ? -1.915 25.053 33.260 1.00 42.81 84 ARG A N 1
ATOM 663 C CA . ARG A 1 84 ? -1.044 24.013 33.804 1.00 42.81 84 ARG A CA 1
ATOM 664 C C . ARG A 1 84 ? -1.551 22.668 33.292 1.00 42.81 84 ARG A C 1
ATOM 666 O O . ARG A 1 84 ? -2.428 22.067 33.905 1.00 42.81 84 ARG A O 1
ATOM 673 N N . LEU A 1 85 ? -0.993 22.200 32.176 1.00 46.19 85 LEU A N 1
ATOM 674 C CA . LEU A 1 85 ? -1.049 20.793 31.791 1.00 46.19 85 LEU A CA 1
ATOM 675 C C . LEU A 1 85 ? -0.431 19.991 32.940 1.00 46.19 85 LEU A C 1
ATOM 677 O O . LEU A 1 85 ? 0.784 19.990 33.137 1.00 46.19 85 LEU A O 1
ATOM 681 N N . ARG A 1 86 ? -1.289 19.384 33.766 1.00 45.12 86 ARG A N 1
ATOM 682 C CA . ARG A 1 86 ? -0.862 18.461 34.814 1.00 45.12 86 ARG A CA 1
ATOM 683 C C . ARG A 1 86 ? -0.156 17.288 34.126 1.00 45.12 86 ARG A C 1
ATOM 685 O O . ARG A 1 86 ? -0.791 16.634 33.299 1.00 45.12 86 ARG A O 1
ATOM 692 N N . PRO A 1 87 ? 1.109 16.985 34.452 1.00 42.94 87 PRO A N 1
ATOM 693 C CA . PRO A 1 87 ? 1.724 15.755 33.985 1.00 42.94 87 PRO A CA 1
ATOM 694 C C . PRO A 1 87 ? 0.928 14.586 34.574 1.00 42.94 87 PRO A C 1
ATOM 696 O O . PRO A 1 87 ? 0.854 14.427 35.796 1.00 42.94 87 PRO A O 1
ATOM 699 N N . ARG A 1 88 ? 0.288 13.786 33.711 1.00 52.06 88 ARG A N 1
ATOM 700 C CA . ARG A 1 88 ? -0.254 12.480 34.097 1.00 52.06 88 ARG A CA 1
ATOM 701 C C . ARG A 1 88 ? 0.929 11.662 34.617 1.00 52.06 88 ARG A C 1
ATOM 703 O O . ARG A 1 88 ? 1.801 11.273 33.850 1.00 52.06 88 ARG A O 1
ATOM 710 N N . ARG A 1 89 ? 0.983 11.457 35.936 1.00 46.53 89 ARG A N 1
ATOM 711 C CA . ARG A 1 89 ? 1.900 10.511 36.578 1.00 46.53 89 ARG A CA 1
ATOM 712 C C . ARG A 1 89 ? 1.590 9.119 36.027 1.00 46.53 89 ARG A C 1
ATOM 714 O O . ARG A 1 89 ? 0.674 8.461 36.505 1.00 46.53 89 ARG A O 1
ATOM 721 N N . THR A 1 90 ? 2.352 8.667 35.039 1.00 48.31 90 THR A N 1
ATOM 722 C CA . THR A 1 90 ? 2.383 7.270 34.592 1.00 48.31 90 THR A CA 1
ATOM 723 C C . THR A 1 90 ? 3.190 6.454 35.601 1.00 48.31 90 THR A C 1
ATOM 725 O O . THR A 1 90 ? 4.330 6.062 35.364 1.00 48.31 90 THR A O 1
ATOM 728 N N . GLY A 1 91 ? 2.615 6.267 36.788 1.00 53.03 91 GLY A N 1
ATOM 729 C CA . GLY A 1 91 ? 3.092 5.319 37.786 1.00 53.03 91 GLY A CA 1
ATOM 730 C C . GLY A 1 91 ? 2.469 3.954 37.532 1.00 53.03 91 GLY A C 1
ATOM 731 O O . GLY A 1 91 ? 1.558 3.561 38.252 1.00 53.03 91 GLY A O 1
ATOM 732 N N . HIS A 1 92 ? 2.922 3.243 36.500 1.00 50.78 92 HIS A N 1
ATOM 733 C CA . HIS A 1 92 ? 2.544 1.844 36.305 1.00 50.78 92 HIS A CA 1
ATOM 734 C C . HIS A 1 92 ? 3.690 1.058 35.660 1.00 50.78 92 HIS A C 1
ATOM 736 O O . HIS A 1 92 ? 3.730 0.823 34.459 1.00 50.78 92 HIS A O 1
ATOM 742 N N . ARG A 1 93 ? 4.652 0.639 36.491 1.00 48.66 93 ARG A N 1
ATOM 743 C CA . ARG A 1 93 ? 5.387 -0.611 36.253 1.00 48.66 93 ARG A CA 1
ATOM 744 C C . ARG A 1 93 ? 4.611 -1.721 36.955 1.00 48.66 93 ARG A C 1
ATOM 746 O O . ARG A 1 93 ? 5.005 -2.179 38.020 1.00 48.66 93 ARG A O 1
ATOM 753 N N . GLY A 1 94 ? 3.459 -2.073 36.394 1.00 50.78 94 GLY A N 1
ATOM 754 C CA . GLY A 1 94 ? 2.766 -3.298 36.762 1.00 50.78 94 GLY A CA 1
ATOM 755 C C . GLY A 1 94 ? 3.480 -4.463 36.090 1.00 50.78 94 GLY A C 1
ATOM 756 O O . GLY A 1 94 ? 3.570 -4.513 34.866 1.00 50.78 94 GLY A O 1
ATOM 757 N N . THR A 1 95 ? 4.027 -5.381 36.877 1.00 56.97 95 THR A N 1
ATOM 758 C CA . THR A 1 95 ? 4.328 -6.736 36.412 1.00 56.97 95 THR A CA 1
ATOM 759 C C . THR A 1 95 ? 3.032 -7.330 35.860 1.00 56.97 95 THR A C 1
ATOM 761 O O . THR A 1 95 ? 2.095 -7.534 36.633 1.00 56.97 95 THR A O 1
ATOM 764 N N . ARG A 1 96 ? 2.947 -7.541 34.538 1.00 55.72 96 ARG A N 1
ATOM 765 C CA . ARG A 1 96 ? 1.772 -8.158 33.904 1.00 55.72 96 ARG A CA 1
ATOM 766 C C . ARG A 1 96 ? 1.532 -9.527 34.560 1.00 55.72 96 ARG A C 1
ATOM 768 O O . ARG A 1 96 ? 2.462 -10.338 34.560 1.00 55.72 96 ARG A O 1
ATOM 775 N N . PRO A 1 97 ? 0.360 -9.779 35.165 1.00 62.34 97 PRO A N 1
ATOM 776 C CA . PRO A 1 97 ? 0.066 -11.073 35.760 1.00 62.34 97 PRO A CA 1
ATOM 777 C C . PRO A 1 97 ? 0.134 -12.157 34.679 1.00 62.34 97 PRO A C 1
ATOM 779 O O . PRO A 1 97 ? -0.344 -11.974 33.559 1.00 62.34 97 PRO A O 1
ATOM 782 N N . ALA A 1 98 ? 0.761 -13.285 35.011 1.00 51.97 98 ALA A N 1
ATOM 783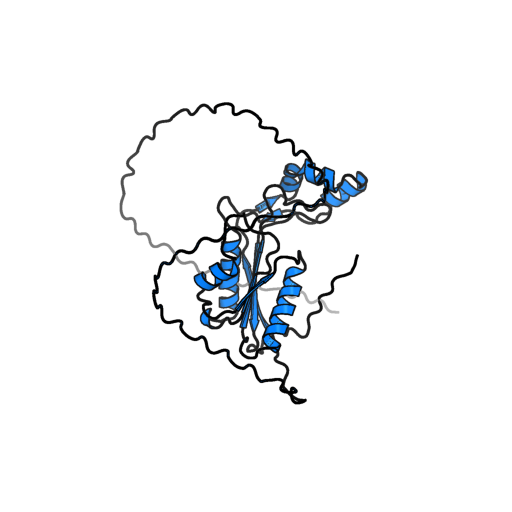 C CA . ALA A 1 98 ? 0.802 -14.452 34.142 1.00 51.97 98 ALA A CA 1
ATOM 784 C C . ALA A 1 98 ? -0.637 -14.951 33.920 1.00 51.97 98 ALA A C 1
ATOM 786 O O . ALA A 1 98 ? -1.244 -15.495 34.837 1.00 51.97 98 ALA A O 1
ATOM 787 N N . GLY A 1 99 ? -1.194 -14.704 32.730 1.00 62.59 99 GLY A N 1
ATOM 788 C CA . GLY A 1 99 ? -2.553 -15.122 32.363 1.00 62.59 99 GLY A CA 1
ATOM 789 C C . GLY A 1 99 ? -3.409 -14.082 31.635 1.00 62.59 99 GLY A C 1
ATOM 790 O O . GLY A 1 99 ? -4.554 -14.386 31.318 1.00 62.59 99 GLY A O 1
ATOM 791 N N . GLU A 1 100 ? -2.906 -12.875 31.359 1.00 68.44 100 GLU A N 1
ATOM 792 C CA . GLU A 1 100 ? -3.658 -11.896 30.561 1.00 68.44 100 GLU A CA 1
ATOM 793 C C . GLU A 1 100 ? -3.858 -12.422 29.131 1.00 68.44 100 GLU A C 1
ATOM 795 O O . GLU A 1 100 ? -2.890 -12.744 28.434 1.00 68.44 100 GLU A O 1
ATOM 800 N N . ALA A 1 101 ? -5.122 -12.555 28.717 1.00 75.00 101 ALA A N 1
ATOM 801 C CA . ALA A 1 101 ? -5.480 -13.005 27.380 1.00 75.00 101 ALA A CA 1
ATOM 802 C C . ALA A 1 101 ? -4.833 -12.077 26.344 1.00 75.00 101 ALA A C 1
ATOM 804 O O . ALA A 1 101 ? -5.056 -10.867 26.345 1.00 75.00 101 ALA A O 1
ATOM 805 N N . VAL A 1 102 ? -3.996 -12.646 25.476 1.00 84.19 102 VAL A N 1
ATOM 806 C CA . VAL A 1 102 ? -3.355 -11.884 24.405 1.00 84.19 102 VAL A CA 1
ATOM 807 C C . VAL A 1 102 ? -4.441 -11.446 23.435 1.00 84.19 102 VAL A C 1
ATOM 809 O O . VAL A 1 102 ? -5.179 -12.283 22.923 1.00 84.19 102 VAL A O 1
ATOM 812 N N . MET A 1 103 ? -4.533 -10.141 23.184 1.00 90.69 103 MET A N 1
ATOM 813 C CA . MET A 1 103 ? -5.498 -9.604 22.233 1.00 90.69 103 MET A CA 1
ATOM 814 C C . MET A 1 103 ? -5.289 -10.223 20.845 1.00 90.69 103 MET A C 1
ATOM 816 O O . MET A 1 103 ? -4.205 -10.107 20.252 1.00 90.69 103 MET A O 1
ATOM 820 N N . THR A 1 104 ? -6.337 -10.869 20.340 1.00 95.25 104 THR A N 1
ATOM 821 C CA . THR A 1 104 ? -6.401 -11.393 18.977 1.00 95.25 104 THR A CA 1
ATOM 822 C C . THR A 1 104 ? -6.634 -10.242 18.005 1.00 95.25 104 THR A C 1
ATOM 824 O O . THR A 1 104 ? -7.333 -9.285 18.324 1.00 95.25 104 THR A O 1
ATOM 827 N N . ILE A 1 105 ? -6.000 -10.291 16.834 1.00 97.06 105 ILE A N 1
ATOM 828 C CA . ILE A 1 105 ? -6.109 -9.249 15.808 1.00 97.06 105 ILE A CA 1
ATOM 829 C C . ILE A 1 105 ? -6.440 -9.921 14.488 1.00 97.06 105 ILE A C 1
ATOM 831 O O . ILE A 1 105 ? -5.764 -10.868 14.095 1.00 97.06 105 ILE A O 1
ATOM 835 N N . HIS A 1 106 ? -7.429 -9.391 13.786 1.00 97.69 106 HIS A N 1
ATOM 836 C CA . HIS A 1 106 ? -7.977 -9.958 12.565 1.00 97.69 106 HIS A CA 1
ATOM 837 C C . HIS A 1 106 ? -7.897 -8.966 11.409 1.00 97.69 106 HIS A C 1
ATOM 839 O O . HIS A 1 106 ? -7.949 -7.750 11.609 1.00 97.69 106 HIS A O 1
ATOM 845 N N . LEU A 1 107 ? -7.779 -9.489 10.190 1.00 97.50 107 LEU A N 1
ATOM 846 C CA . LEU A 1 107 ? -7.875 -8.720 8.952 1.00 97.50 107 LEU A CA 1
ATOM 847 C C . LEU A 1 107 ? -9.353 -8.537 8.576 1.00 97.50 107 LEU A C 1
ATOM 849 O O . LEU A 1 107 ? -9.880 -9.312 7.785 1.00 97.50 107 LEU A O 1
ATOM 853 N N . ALA A 1 108 ? -10.004 -7.518 9.135 1.00 97.56 108 ALA A N 1
ATOM 854 C CA . ALA A 1 108 ? -11.437 -7.281 8.947 1.00 97.56 108 ALA A CA 1
ATOM 855 C C . ALA A 1 108 ? -11.806 -6.981 7.482 1.00 97.56 108 ALA A C 1
ATOM 857 O O . ALA A 1 108 ? -12.817 -7.460 6.976 1.00 97.56 108 ALA A O 1
ATOM 858 N N . ALA A 1 109 ? -10.986 -6.194 6.776 1.00 98.00 109 ALA A N 1
ATOM 859 C CA . ALA A 1 109 ? -11.190 -5.934 5.352 1.00 98.00 109 ALA A CA 1
ATOM 860 C C . ALA A 1 109 ? -9.933 -5.419 4.650 1.00 98.00 109 ALA A C 1
ATOM 862 O O . ALA A 1 109 ? -9.004 -4.890 5.266 1.00 98.00 109 ALA A O 1
ATOM 863 N N . CYS A 1 110 ? -9.950 -5.501 3.320 1.00 98.31 110 CYS A N 1
ATOM 864 C CA . CYS A 1 110 ? -9.000 -4.826 2.451 1.00 98.31 110 CYS A CA 1
ATOM 865 C C . CYS A 1 110 ? -9.692 -4.240 1.213 1.00 98.31 110 CYS A C 1
ATOM 867 O O . CYS A 1 110 ? -10.717 -4.737 0.728 1.00 98.31 110 CYS A O 1
ATOM 869 N N . ALA A 1 111 ? -9.109 -3.172 0.682 1.00 98.62 111 ALA A N 1
ATOM 870 C CA . ALA A 1 111 ? -9.525 -2.574 -0.575 1.00 98.62 111 ALA A CA 1
ATOM 871 C C . ALA A 1 111 ? -8.347 -1.906 -1.284 1.00 98.62 111 ALA A C 1
ATOM 873 O O . ALA A 1 111 ? -7.295 -1.636 -0.697 1.00 98.62 111 ALA A O 1
ATOM 874 N N . TYR A 1 112 ? -8.535 -1.636 -2.571 1.00 98.44 112 TYR A N 1
ATOM 875 C CA . TYR A 1 112 ? -7.559 -0.954 -3.402 1.00 98.44 112 TYR A CA 1
ATOM 876 C C . TYR A 1 112 ? -8.262 -0.027 -4.389 1.00 98.44 112 TYR A C 1
ATOM 878 O O . TYR A 1 112 ? -9.387 -0.271 -4.812 1.00 98.44 112 TYR A O 1
ATOM 886 N N . ALA A 1 113 ? -7.568 1.028 -4.793 1.00 98.25 113 ALA A N 1
ATOM 887 C CA . ALA A 1 113 ? -8.025 1.965 -5.800 1.00 98.25 113 ALA A CA 1
ATOM 888 C C . ALA A 1 113 ? -6.950 2.119 -6.870 1.00 98.25 113 ALA A C 1
ATOM 890 O O . ALA A 1 113 ? -5.784 2.377 -6.573 1.00 98.25 113 ALA A O 1
ATOM 891 N N . LEU A 1 114 ? -7.360 1.982 -8.126 1.00 98.00 114 LEU A N 1
ATOM 892 C CA . LEU A 1 114 ? -6.501 2.181 -9.286 1.00 98.00 114 LEU A CA 1
ATOM 893 C C . LEU A 1 114 ? -6.984 3.413 -10.063 1.00 98.00 114 LEU A C 1
ATOM 895 O O . LEU A 1 114 ? -8.202 3.626 -10.152 1.00 98.00 114 LEU A O 1
ATOM 899 N N . PRO A 1 115 ? -6.071 4.200 -10.653 1.00 97.06 115 PRO A N 1
ATOM 900 C CA . PRO A 1 115 ? -6.447 5.231 -11.614 1.00 97.06 115 PRO A CA 1
ATOM 901 C C . PRO A 1 115 ? -6.980 4.566 -12.883 1.00 97.06 115 PRO A C 1
ATOM 903 O O . PRO A 1 115 ? -6.567 3.455 -13.206 1.00 97.06 115 PRO A O 1
ATOM 906 N N . GLU A 1 116 ? -7.904 5.188 -13.612 1.00 95.75 116 GLU A N 1
ATOM 907 C CA . GLU A 1 116 ? -8.539 4.571 -14.794 1.00 95.75 116 GLU A CA 1
ATOM 908 C C . GLU A 1 116 ? -7.559 4.342 -15.951 1.00 95.75 116 GLU A C 1
ATOM 910 O O . GLU A 1 116 ? -7.630 3.318 -16.636 1.00 95.75 116 GLU A O 1
ATOM 915 N N . ALA A 1 117 ? -6.619 5.268 -16.138 1.00 96.00 117 ALA A N 1
ATOM 916 C CA . ALA A 1 117 ? -5.656 5.200 -17.220 1.00 96.00 117 ALA A CA 1
ATOM 917 C C . ALA A 1 117 ? -4.610 4.096 -16.998 1.00 96.00 117 ALA A C 1
ATOM 919 O O . ALA A 1 117 ? -4.258 3.705 -15.879 1.00 96.00 117 ALA A O 1
ATOM 920 N N . SER A 1 118 ? -4.107 3.575 -18.114 1.00 96.88 118 SER A N 1
ATOM 921 C CA . SER A 1 118 ? -3.037 2.586 -18.132 1.00 96.88 118 SER A CA 1
ATOM 922 C C . SER A 1 118 ? -2.070 2.850 -19.272 1.00 96.88 118 SER A C 1
ATOM 924 O O . SER A 1 118 ? -2.449 3.400 -20.306 1.00 96.88 118 SER A O 1
ATOM 926 N N . GLU A 1 119 ? -0.835 2.410 -19.088 1.00 96.62 119 GLU A N 1
ATOM 927 C CA . GLU A 1 119 ? 0.249 2.548 -20.048 1.00 96.62 119 GLU A CA 1
ATOM 928 C C . GLU A 1 119 ? 0.909 1.189 -20.297 1.00 96.62 119 GLU A C 1
ATOM 930 O O . GLU A 1 119 ? 1.057 0.393 -19.369 1.00 96.62 119 GLU A O 1
ATOM 935 N N . ASP A 1 120 ? 1.311 0.920 -21.540 1.00 97.25 120 ASP A N 1
ATOM 936 C CA . ASP A 1 120 ? 2.089 -0.271 -21.878 1.00 97.25 120 ASP A CA 1
ATOM 937 C C . ASP A 1 120 ? 3.493 -0.204 -21.272 1.00 97.25 120 ASP A C 1
ATOM 939 O O . ASP A 1 120 ? 4.195 0.804 -21.380 1.00 97.25 120 ASP A O 1
ATOM 943 N N . ALA A 1 121 ? 3.947 -1.308 -20.679 1.00 96.06 121 ALA A N 1
ATOM 944 C CA . ALA A 1 121 ? 5.281 -1.385 -20.088 1.00 96.06 121 ALA A CA 1
ATOM 945 C C . ALA A 1 121 ? 6.377 -1.116 -21.132 1.00 96.06 121 ALA A C 1
ATOM 947 O O . ALA A 1 121 ? 7.350 -0.422 -20.846 1.00 96.06 121 ALA A O 1
ATOM 948 N N . ALA A 1 122 ? 6.184 -1.578 -22.372 1.00 94.50 122 ALA A N 1
ATOM 949 C CA . ALA A 1 122 ? 7.090 -1.304 -23.486 1.00 94.50 122 ALA A CA 1
ATOM 950 C C . ALA A 1 122 ? 7.220 0.201 -23.788 1.00 94.50 122 ALA A C 1
ATOM 952 O O . ALA A 1 122 ? 8.316 0.676 -24.098 1.00 94.50 122 ALA A O 1
ATOM 953 N N . SER A 1 123 ? 6.132 0.967 -23.659 1.00 95.94 123 SER A N 1
ATOM 954 C CA . SER A 1 123 ? 6.146 2.424 -23.825 1.00 95.94 123 SER A CA 1
ATOM 955 C C . SER A 1 123 ? 6.900 3.107 -22.688 1.00 95.94 123 SER A C 1
ATOM 957 O O . SER A 1 123 ? 7.720 3.989 -22.953 1.00 95.94 123 SER A O 1
ATOM 959 N N . VAL A 1 124 ? 6.711 2.646 -21.446 1.00 96.31 124 VAL A N 1
ATOM 960 C CA . VAL A 1 124 ? 7.467 3.138 -20.284 1.00 96.31 124 VAL A CA 1
ATOM 961 C C . VAL A 1 124 ? 8.965 2.898 -20.468 1.00 96.31 124 VAL A C 1
ATOM 963 O O . VAL A 1 124 ? 9.754 3.835 -20.348 1.00 96.31 124 VAL A O 1
ATOM 966 N N . LEU A 1 125 ? 9.363 1.667 -20.807 1.00 95.00 125 LEU A N 1
ATOM 967 C CA . LEU A 1 125 ? 10.766 1.307 -21.032 1.00 95.00 125 LEU A CA 1
ATOM 968 C C . LEU A 1 125 ? 11.385 2.111 -22.177 1.00 95.00 125 LEU A C 1
ATOM 970 O O . LEU A 1 125 ? 12.519 2.568 -22.061 1.00 95.00 125 LEU A O 1
ATOM 974 N N . SER A 1 126 ? 10.632 2.322 -23.259 1.00 94.75 126 SER A N 1
ATOM 975 C CA . SER A 1 126 ? 11.087 3.112 -24.406 1.00 94.75 126 SER A CA 1
ATOM 976 C C . SER A 1 126 ? 11.294 4.581 -24.037 1.00 94.75 126 SER A C 1
ATOM 978 O O . SER A 1 126 ? 12.317 5.168 -24.390 1.00 94.75 126 SER A O 1
ATOM 980 N N . ARG A 1 127 ? 10.360 5.181 -23.286 1.00 96.06 127 ARG A N 1
ATOM 981 C CA . ARG A 1 127 ? 10.489 6.562 -22.795 1.00 96.06 127 ARG A CA 1
ATOM 982 C C . ARG A 1 127 ? 11.660 6.712 -21.825 1.00 96.06 127 ARG A C 1
ATOM 984 O O . ARG A 1 127 ? 12.364 7.715 -21.865 1.00 96.06 127 ARG A O 1
ATOM 991 N N . GLU A 1 128 ? 11.874 5.728 -20.959 1.00 95.88 128 GLU A N 1
ATOM 992 C CA . GLU A 1 128 ? 12.929 5.738 -19.942 1.00 95.88 128 GLU A CA 1
ATOM 993 C C . GLU A 1 128 ? 14.206 5.013 -20.406 1.00 95.88 128 GLU A C 1
ATOM 995 O O . GLU A 1 128 ? 15.022 4.597 -19.581 1.00 95.88 128 GLU A O 1
ATOM 1000 N N . ARG A 1 129 ? 14.420 4.888 -21.726 1.00 94.00 129 ARG A N 1
ATOM 1001 C CA . ARG A 1 129 ? 15.501 4.082 -22.315 1.00 94.00 129 ARG A CA 1
ATOM 1002 C C . ARG A 1 129 ? 16.882 4.413 -21.759 1.00 94.00 129 ARG A C 1
ATOM 1004 O O . ARG A 1 129 ? 17.626 3.501 -21.428 1.00 94.00 129 ARG A O 1
ATOM 1011 N N . VAL A 1 130 ? 17.211 5.695 -21.594 1.00 93.94 130 VAL A N 1
ATOM 1012 C CA . VAL A 1 130 ? 18.511 6.122 -21.037 1.00 93.94 130 VAL A CA 1
ATOM 1013 C C . VAL A 1 130 ? 18.733 5.543 -19.633 1.00 93.94 130 VAL A C 1
ATOM 1015 O O . VAL A 1 130 ? 19.815 5.051 -19.321 1.00 93.94 130 VAL A O 1
ATOM 1018 N N . ARG A 1 131 ? 17.694 5.551 -18.789 1.00 92.25 131 ARG A N 1
ATOM 1019 C CA . ARG A 1 131 ? 17.737 4.997 -17.429 1.00 92.25 131 ARG A CA 1
ATOM 1020 C C . ARG A 1 131 ? 17.811 3.471 -17.455 1.00 92.25 131 ARG A C 1
ATOM 1022 O O . ARG A 1 131 ? 18.594 2.896 -16.704 1.00 92.25 131 ARG A O 1
ATOM 1029 N N . VAL A 1 132 ? 17.025 2.832 -18.322 1.00 93.06 132 VAL A N 1
ATOM 1030 C CA . VAL A 1 132 ? 17.043 1.374 -18.529 1.00 93.06 132 VAL A CA 1
ATOM 1031 C C . VAL A 1 132 ? 18.438 0.911 -18.949 1.00 93.06 132 VAL A C 1
ATOM 1033 O O . VAL A 1 132 ? 18.993 0.000 -18.341 1.00 93.06 132 VAL A O 1
ATOM 1036 N N . GLU A 1 133 ? 19.040 1.566 -19.941 1.00 92.12 133 GLU A N 1
ATOM 1037 C CA . GLU A 1 133 ? 20.375 1.230 -20.439 1.00 92.12 133 GLU A CA 1
ATOM 1038 C C . GLU A 1 133 ? 21.457 1.445 -19.386 1.00 92.12 133 GLU A C 1
ATOM 1040 O O . GLU A 1 133 ? 22.348 0.607 -19.267 1.00 92.12 133 GLU A O 1
ATOM 1045 N N . ALA A 1 134 ? 21.356 2.511 -18.588 1.00 92.94 134 ALA A N 1
ATOM 1046 C CA . ALA A 1 134 ? 22.261 2.745 -17.470 1.00 92.94 134 ALA A CA 1
ATOM 1047 C C . A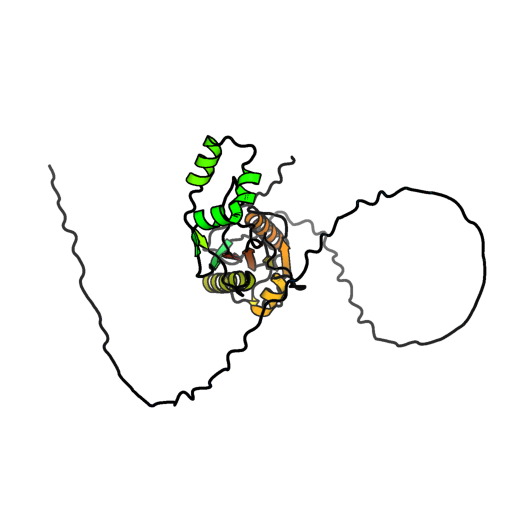LA A 1 134 ? 22.141 1.645 -16.399 1.00 92.94 134 ALA A C 1
ATOM 1049 O O . ALA A 1 134 ? 23.152 1.075 -15.989 1.00 92.94 134 ALA A O 1
ATOM 1050 N N . ALA A 1 135 ? 20.917 1.294 -15.988 1.00 91.56 135 ALA A N 1
ATOM 1051 C CA . ALA A 1 135 ? 20.663 0.252 -14.989 1.00 91.56 135 ALA A CA 1
ATOM 1052 C C . ALA A 1 135 ? 21.104 -1.146 -15.462 1.00 91.56 135 ALA A C 1
ATOM 1054 O O . ALA A 1 135 ? 21.550 -1.972 -14.668 1.00 91.56 135 ALA A O 1
ATOM 1055 N N . LEU A 1 136 ? 21.020 -1.400 -16.770 1.00 91.62 136 LEU A N 1
ATOM 1056 C CA . LEU A 1 136 ? 21.401 -2.659 -17.409 1.00 91.62 136 LEU A CA 1
ATOM 1057 C C . LEU A 1 136 ? 22.787 -2.592 -18.077 1.00 91.62 136 LEU A C 1
ATOM 1059 O O . LEU A 1 136 ? 23.127 -3.457 -18.889 1.00 91.62 136 LEU A O 1
ATOM 1063 N N . GLY A 1 137 ? 23.596 -1.575 -17.774 1.00 90.25 137 GLY A N 1
ATOM 1064 C CA . GLY A 1 137 ? 24.890 -1.352 -18.424 1.00 90.25 137 GLY A CA 1
ATOM 1065 C C . GLY A 1 137 ? 25.904 -2.462 -18.143 1.00 90.25 137 GLY A C 1
ATOM 1066 O O . GLY A 1 137 ? 26.688 -2.816 -19.019 1.00 90.25 137 GLY A O 1
ATOM 1067 N N . ALA A 1 138 ? 25.838 -3.056 -16.949 1.00 89.88 138 ALA A N 1
ATOM 1068 C CA . ALA A 1 138 ? 26.740 -4.122 -16.512 1.00 89.88 138 ALA A CA 1
ATOM 1069 C C . ALA A 1 138 ? 26.308 -5.534 -16.954 1.00 89.88 138 ALA A C 1
ATOM 1071 O O . ALA A 1 138 ? 27.059 -6.488 -16.761 1.00 89.88 138 ALA A O 1
ATOM 1072 N N . VAL A 1 139 ? 25.108 -5.695 -17.529 1.00 90.50 139 VAL A N 1
ATOM 1073 C CA . VAL A 1 139 ? 24.611 -7.007 -17.971 1.00 90.50 139 VAL A CA 1
ATOM 1074 C C . VAL A 1 139 ? 24.864 -7.236 -19.458 1.00 90.50 139 VAL A C 1
ATOM 1076 O O . VAL A 1 139 ? 24.861 -6.309 -20.268 1.00 90.50 139 VAL A O 1
ATOM 1079 N N . THR A 1 140 ? 25.048 -8.502 -19.840 1.00 91.00 140 THR A N 1
ATOM 1080 C CA . THR A 1 140 ? 25.260 -8.874 -21.244 1.00 91.00 140 THR A CA 1
ATOM 1081 C C . THR A 1 140 ? 24.034 -8.532 -22.104 1.00 91.00 140 THR A C 1
ATOM 1083 O O . THR A 1 140 ? 22.902 -8.583 -21.610 1.00 91.00 140 THR A O 1
ATOM 1086 N N . PRO A 1 141 ? 24.197 -8.261 -23.414 1.00 90.56 141 PRO A N 1
ATOM 1087 C CA . PRO A 1 141 ? 23.065 -7.971 -24.299 1.00 90.56 141 PRO A CA 1
ATOM 1088 C C . PRO A 1 141 ? 22.005 -9.081 -24.331 1.00 90.56 141 PRO A C 1
ATOM 1090 O O . PRO A 1 141 ? 20.813 -8.804 -24.447 1.00 90.56 141 PRO A O 1
ATOM 1093 N N . GLY A 1 142 ? 22.427 -10.345 -24.209 1.00 91.25 142 GLY A N 1
ATOM 1094 C CA . GLY A 1 142 ? 21.515 -11.487 -24.130 1.00 91.25 142 GLY A CA 1
ATOM 1095 C C . GLY A 1 142 ? 20.676 -11.480 -22.853 1.00 91.25 142 GLY A C 1
ATOM 1096 O O . GLY A 1 142 ? 19.464 -11.677 -22.923 1.00 91.25 142 GLY A O 1
ATOM 1097 N N . LEU A 1 143 ? 21.295 -11.200 -21.699 1.00 88.06 143 LEU A N 1
ATOM 1098 C CA . LEU A 1 143 ? 20.572 -11.073 -20.434 1.00 88.06 143 LEU A CA 1
ATOM 1099 C C . LEU A 1 143 ? 19.647 -9.852 -20.447 1.00 88.06 143 LEU A C 1
ATOM 1101 O O . LEU A 1 143 ? 18.498 -9.983 -20.051 1.00 88.06 143 LEU A O 1
ATOM 1105 N N . ARG A 1 144 ? 20.089 -8.711 -20.991 1.00 89.44 144 ARG A N 1
ATOM 1106 C CA . ARG A 1 144 ? 19.254 -7.510 -21.155 1.00 89.44 144 ARG A CA 1
ATOM 1107 C C . ARG A 1 144 ? 17.954 -7.809 -21.900 1.00 89.44 144 ARG A C 1
ATOM 1109 O O . ARG A 1 144 ? 16.880 -7.572 -21.359 1.00 89.44 144 ARG A O 1
ATOM 1116 N N . ARG A 1 145 ? 18.050 -8.421 -23.089 1.00 88.19 145 ARG A N 1
ATOM 1117 C CA . ARG A 1 145 ? 16.870 -8.823 -23.877 1.00 88.19 145 ARG A CA 1
ATOM 1118 C C . ARG A 1 145 ? 15.957 -9.768 -23.104 1.00 88.19 145 ARG A C 1
ATOM 1120 O O . ARG A 1 145 ? 14.743 -9.645 -23.188 1.00 88.19 145 ARG A O 1
ATOM 1127 N N . ARG A 1 146 ? 16.530 -10.708 -22.343 1.00 88.75 146 ARG A N 1
ATOM 1128 C CA . ARG A 1 146 ? 15.742 -11.622 -21.507 1.00 88.75 146 ARG A CA 1
ATOM 1129 C C . ARG A 1 146 ? 15.031 -10.890 -20.376 1.00 88.75 146 ARG A C 1
ATOM 1131 O O . ARG A 1 146 ? 13.879 -11.213 -20.134 1.00 88.75 146 ARG A O 1
ATOM 1138 N N . VAL A 1 147 ? 15.677 -9.945 -19.698 1.00 88.75 147 VAL A N 1
ATOM 1139 C CA . VAL A 1 147 ? 15.038 -9.174 -18.622 1.00 88.75 147 VAL A CA 1
ATOM 1140 C C . VAL A 1 147 ? 13.890 -8.340 -19.193 1.00 88.75 147 VAL A C 1
ATOM 1142 O O . VAL A 1 147 ? 12.784 -8.422 -18.680 1.00 88.75 147 VAL A O 1
ATOM 1145 N N . GLU A 1 148 ? 14.113 -7.615 -20.293 1.00 86.06 148 GLU A N 1
ATOM 1146 C CA . GLU A 1 148 ? 13.078 -6.789 -20.934 1.00 86.06 148 GLU A CA 1
ATOM 1147 C C . GLU A 1 148 ? 11.895 -7.622 -21.456 1.00 86.06 148 GLU A C 1
ATOM 1149 O O . GLU A 1 148 ? 10.742 -7.251 -21.244 1.00 86.06 148 GLU A O 1
ATOM 1154 N N . ALA A 1 149 ? 12.157 -8.774 -22.084 1.00 86.62 149 ALA A N 1
ATOM 1155 C CA . ALA A 1 149 ? 11.109 -9.648 -22.618 1.00 86.62 149 ALA A CA 1
ATOM 1156 C C . ALA A 1 149 ? 10.341 -10.429 -21.535 1.00 86.62 149 ALA A C 1
ATOM 1158 O O . ALA A 1 149 ? 9.202 -10.825 -21.768 1.00 86.62 149 ALA A O 1
ATOM 1159 N N . ASN A 1 150 ? 10.948 -10.664 -20.365 1.00 89.88 150 ASN A N 1
ATOM 1160 C CA . ASN A 1 150 ? 10.380 -11.504 -19.304 1.00 89.88 150 ASN A CA 1
ATOM 1161 C C . ASN A 1 150 ? 10.002 -10.718 -18.043 1.00 89.88 150 ASN A C 1
ATOM 1163 O O . ASN A 1 150 ? 9.943 -11.297 -16.962 1.00 89.88 150 ASN A O 1
ATOM 1167 N N . LEU A 1 151 ? 9.706 -9.420 -18.161 1.00 90.31 151 LEU A N 1
ATOM 1168 C CA . LEU A 1 151 ? 9.166 -8.655 -17.032 1.00 90.31 151 LEU A CA 1
ATOM 1169 C C . LEU A 1 151 ? 7.830 -9.214 -16.524 1.00 90.31 151 LEU A C 1
ATOM 1171 O O . LEU A 1 151 ? 7.467 -8.975 -15.379 1.00 90.31 151 LEU A O 1
ATOM 1175 N N . GLY A 1 152 ? 7.073 -9.911 -17.379 1.00 94.31 152 GLY A N 1
ATOM 1176 C CA . GLY A 1 152 ? 5.741 -10.424 -17.039 1.00 94.31 152 GLY A CA 1
ATOM 1177 C C . GLY A 1 152 ? 4.683 -9.329 -16.854 1.00 94.31 152 GLY A C 1
ATOM 1178 O O . GLY A 1 152 ? 3.570 -9.619 -16.428 1.00 94.31 152 GLY A O 1
ATOM 1179 N N . ILE A 1 153 ? 5.009 -8.074 -17.183 1.00 95.44 153 ILE A N 1
ATOM 1180 C CA . ILE A 1 153 ? 4.134 -6.910 -17.025 1.00 95.44 153 ILE A CA 1
ATOM 1181 C C . ILE A 1 153 ? 3.809 -6.362 -18.410 1.00 95.44 153 ILE A C 1
ATOM 1183 O O . ILE A 1 153 ? 4.677 -5.820 -19.088 1.00 95.44 153 ILE A O 1
ATOM 1187 N N . ALA A 1 154 ? 2.547 -6.483 -18.820 1.00 95.88 154 ALA A N 1
ATOM 1188 C CA . ALA A 1 154 ? 2.075 -5.902 -20.075 1.00 95.88 154 ALA A CA 1
ATOM 1189 C C . ALA A 1 154 ? 1.770 -4.405 -19.923 1.00 95.88 154 ALA A C 1
ATOM 1191 O O . ALA A 1 154 ? 2.156 -3.595 -20.763 1.00 95.88 154 ALA A O 1
ATOM 1192 N N . ARG A 1 155 ? 1.084 -4.034 -18.834 1.00 97.38 155 ARG A N 1
ATOM 1193 C CA . ARG A 1 155 ? 0.588 -2.675 -18.590 1.00 97.38 155 ARG A CA 1
ATOM 1194 C C . ARG A 1 155 ? 0.707 -2.294 -17.123 1.00 97.38 155 ARG A C 1
ATOM 1196 O O . ARG A 1 155 ? 0.603 -3.149 -16.247 1.00 97.38 155 ARG A O 1
ATOM 1203 N N . VAL A 1 156 ? 0.837 -0.998 -16.870 1.00 97.44 156 VAL A N 1
ATOM 1204 C CA . VAL A 1 156 ? 0.769 -0.397 -15.533 1.00 97.44 156 VAL A CA 1
ATOM 1205 C C . VAL A 1 156 ? -0.346 0.639 -15.465 1.00 97.44 156 VAL A C 1
ATOM 1207 O O . VAL A 1 156 ? -0.720 1.228 -16.479 1.00 97.44 156 VAL A O 1
ATOM 1210 N N . ARG A 1 157 ? -0.909 0.851 -14.273 1.00 97.62 157 ARG A N 1
ATOM 1211 C CA . ARG A 1 157 ? -1.897 1.912 -14.028 1.00 97.62 157 ARG A CA 1
ATOM 1212 C C . ARG A 1 157 ? -1.174 3.233 -13.795 1.00 97.62 157 ARG A C 1
ATOM 1214 O O . ARG A 1 157 ? -0.124 3.240 -13.157 1.00 97.62 157 ARG A O 1
ATOM 1221 N N . VAL A 1 158 ? -1.711 4.317 -14.346 1.00 95.38 158 VAL A N 1
ATOM 1222 C CA . VAL A 1 158 ? -1.071 5.637 -14.328 1.00 95.38 158 VAL A CA 1
ATOM 1223 C C . VAL A 1 158 ? -2.112 6.691 -13.980 1.00 95.38 158 VAL A C 1
ATOM 1225 O O . VAL A 1 158 ? -3.142 6.775 -14.642 1.00 95.38 158 VAL A O 1
ATOM 1228 N N . CYS A 1 159 ? -1.844 7.488 -12.953 1.00 93.75 159 CYS A N 1
ATOM 1229 C CA . CYS A 1 159 ? -2.643 8.642 -12.577 1.00 93.75 159 CYS A CA 1
ATOM 1230 C C . CYS A 1 159 ? -2.704 9.638 -13.737 1.00 93.75 159 CYS A C 1
ATOM 1232 O O . CYS A 1 159 ? -1.680 9.977 -14.343 1.00 93.75 159 CYS A O 1
ATOM 1234 N N . ALA A 1 160 ? -3.905 10.126 -14.039 1.00 90.88 160 ALA A N 1
ATOM 1235 C CA . ALA A 1 160 ? -4.067 11.198 -15.013 1.00 90.88 160 ALA A CA 1
ATOM 1236 C C . ALA A 1 160 ? -3.442 12.510 -14.501 1.00 90.88 160 ALA A C 1
ATOM 1238 O O . ALA A 1 160 ? -3.172 12.682 -13.311 1.00 90.88 160 ALA A O 1
ATOM 1239 N N . ALA A 1 161 ? -3.237 13.479 -15.396 1.00 85.25 161 ALA A N 1
ATOM 1240 C CA . ALA A 1 161 ? -2.771 14.802 -14.992 1.00 85.25 161 ALA A CA 1
ATOM 1241 C C . ALA A 1 161 ? -3.730 15.422 -13.956 1.00 85.25 161 ALA A C 1
ATOM 1243 O O . ALA A 1 161 ? -4.921 15.576 -14.218 1.00 85.25 161 ALA A O 1
ATOM 1244 N N . GLY A 1 162 ? -3.199 15.780 -12.785 1.00 83.00 162 GLY A N 1
ATOM 1245 C CA . GLY A 1 162 ? -3.976 16.338 -11.673 1.00 83.00 162 GLY A CA 1
ATOM 1246 C C . GLY A 1 162 ? -4.600 15.302 -10.730 1.00 83.00 162 GLY A C 1
ATOM 1247 O O . GLY A 1 162 ? -5.076 15.683 -9.662 1.00 83.00 162 GLY A O 1
ATOM 1248 N N . GLU A 1 163 ? -4.561 14.009 -11.064 1.00 88.69 163 GLU A N 1
ATOM 1249 C CA . GLU A 1 163 ? -4.895 12.945 -10.118 1.00 88.69 163 GLU A CA 1
ATOM 1250 C C . GLU A 1 163 ? -3.739 12.768 -9.124 1.00 88.69 163 GLU A C 1
ATOM 1252 O O . GLU A 1 163 ? -2.568 12.714 -9.501 1.00 88.69 163 GLU A O 1
ATOM 1257 N N . GLN A 1 164 ? -4.067 12.723 -7.833 1.00 89.56 164 GLN A N 1
ATOM 1258 C CA . GLN A 1 164 ? -3.089 12.631 -6.751 1.00 89.56 164 GLN A CA 1
ATOM 1259 C C . GLN A 1 164 ? -3.203 11.276 -6.045 1.00 89.56 164 GLN A C 1
ATOM 1261 O O . GL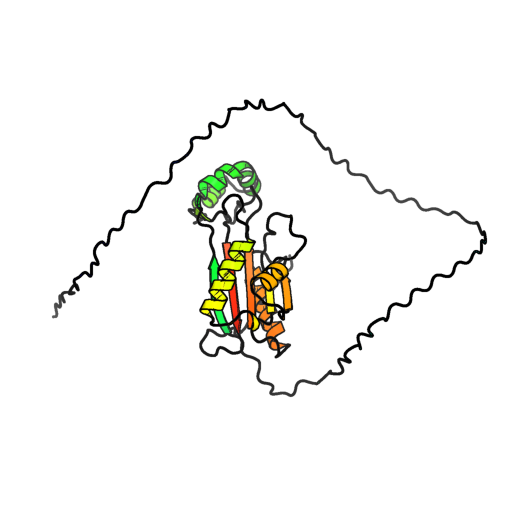N A 1 164 ? -4.332 10.843 -5.785 1.00 89.56 164 GLN A O 1
ATOM 1266 N N . PRO A 1 165 ? -2.078 10.650 -5.634 1.00 91.69 165 PRO A N 1
ATOM 1267 C CA . PRO A 1 165 ? -2.103 9.399 -4.872 1.00 91.69 165 PRO A CA 1
ATOM 1268 C C . PRO A 1 165 ? -2.996 9.480 -3.623 1.00 91.69 165 PRO A C 1
ATOM 1270 O O . PRO A 1 165 ? -3.684 8.516 -3.297 1.00 91.69 165 PRO A O 1
ATOM 1273 N N . TYR A 1 166 ? -3.096 10.660 -3.000 1.00 93.81 166 TYR A N 1
ATOM 1274 C CA . TYR A 1 166 ? -4.032 10.935 -1.907 1.00 93.81 166 TYR A CA 1
ATOM 1275 C C . TYR A 1 166 ? -5.463 10.432 -2.177 1.00 93.81 166 TYR A C 1
ATOM 1277 O O . TYR A 1 166 ? -6.064 9.764 -1.336 1.00 93.81 166 TYR A O 1
ATOM 1285 N N . TYR A 1 167 ? -6.017 10.715 -3.360 1.00 94.38 167 TYR A N 1
ATOM 1286 C CA . TYR A 1 167 ? -7.393 10.331 -3.682 1.00 94.38 167 TYR A CA 1
ATOM 1287 C C . TYR A 1 167 ? -7.550 8.820 -3.863 1.00 94.38 167 TYR A C 1
ATOM 1289 O O . TYR A 1 167 ? -8.614 8.282 -3.555 1.00 94.38 167 TYR A O 1
ATOM 1297 N N . LEU A 1 168 ? -6.498 8.127 -4.308 1.00 96.19 168 LEU A N 1
ATOM 1298 C CA . LEU A 1 168 ? -6.485 6.669 -4.376 1.00 96.19 168 LEU A CA 1
ATOM 1299 C C . LEU A 1 168 ? -6.467 6.061 -2.967 1.00 96.19 168 LEU A C 1
ATOM 1301 O O . LEU A 1 168 ? -7.287 5.190 -2.681 1.00 96.19 168 LEU A O 1
ATOM 1305 N N . ALA A 1 169 ? -5.609 6.557 -2.066 1.00 96.62 169 ALA A N 1
ATOM 1306 C CA . ALA A 1 169 ? -5.607 6.130 -0.662 1.00 96.62 169 ALA A CA 1
ATOM 1307 C C . ALA A 1 169 ? -6.976 6.361 -0.010 1.00 96.62 169 ALA A C 1
ATOM 1309 O O . ALA A 1 169 ? -7.516 5.460 0.624 1.00 96.62 169 ALA A O 1
ATOM 1310 N N . ARG A 1 170 ? -7.575 7.541 -0.217 1.00 97.56 170 ARG A N 1
ATOM 1311 C CA . ARG A 1 170 ? -8.890 7.880 0.341 1.00 97.56 170 ARG A CA 1
ATOM 1312 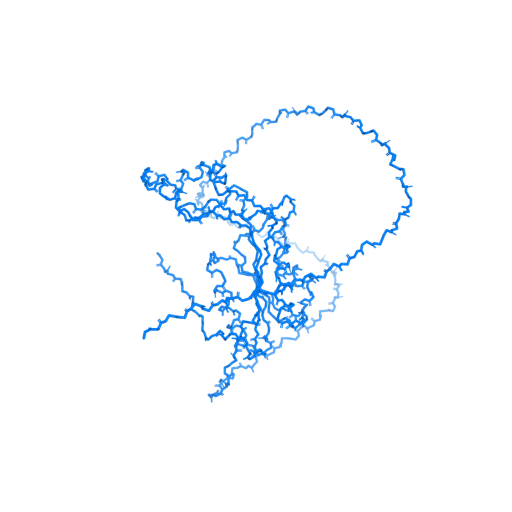C C . ARG A 1 170 ? -9.998 6.960 -0.165 1.00 97.56 170 ARG A C 1
ATOM 1314 O O . ARG A 1 170 ? -10.800 6.495 0.636 1.00 97.56 170 ARG A O 1
ATOM 1321 N N . ARG A 1 171 ? -10.043 6.679 -1.472 1.00 98.12 171 ARG A N 1
ATOM 1322 C CA . ARG A 1 171 ? -11.013 5.735 -2.056 1.00 98.12 171 ARG A CA 1
ATOM 1323 C C . ARG A 1 171 ? -10.855 4.335 -1.467 1.00 98.12 171 ARG A C 1
ATOM 1325 O O . ARG A 1 171 ? -11.848 3.755 -1.046 1.00 98.12 171 ARG A O 1
ATOM 1332 N N . ALA A 1 172 ? -9.621 3.834 -1.395 1.00 98.56 172 ALA A N 1
ATOM 1333 C CA . ALA A 1 172 ? -9.345 2.529 -0.808 1.00 98.56 172 ALA A CA 1
ATOM 1334 C C . ALA A 1 172 ? -9.737 2.485 0.679 1.00 98.56 172 ALA A C 1
ATOM 1336 O O . ALA A 1 172 ? -10.350 1.521 1.117 1.00 98.56 172 ALA A O 1
ATOM 1337 N N . ALA A 1 173 ? -9.440 3.536 1.448 1.00 98.56 173 ALA A N 1
ATOM 1338 C CA . ALA A 1 173 ? -9.779 3.614 2.866 1.00 98.56 173 ALA A CA 1
ATOM 1339 C C . ALA A 1 173 ? -11.292 3.579 3.115 1.00 98.56 173 ALA A C 1
ATOM 1341 O O . ALA A 1 173 ? -11.741 2.807 3.956 1.00 98.56 173 ALA A O 1
ATOM 1342 N N . ILE A 1 174 ? -12.069 4.365 2.359 1.00 98.56 174 ILE A N 1
ATOM 1343 C CA . ILE A 1 174 ? -13.539 4.354 2.437 1.00 98.56 174 ILE A CA 1
ATOM 1344 C C . ILE A 1 174 ? -14.063 2.952 2.132 1.00 98.56 174 ILE A C 1
ATOM 1346 O O . ILE A 1 174 ? -14.785 2.381 2.937 1.00 98.56 174 ILE A O 1
ATOM 1350 N N . GLU A 1 175 ? -13.630 2.360 1.017 1.00 98.62 175 GLU A N 1
ATOM 1351 C CA . GLU A 1 175 ? -14.099 1.035 0.613 1.00 98.62 175 GLU A CA 1
ATOM 1352 C C . GLU A 1 175 ? -13.716 -0.060 1.624 1.00 98.62 175 GLU A C 1
ATOM 1354 O O . GLU A 1 175 ? -14.503 -0.971 1.871 1.00 98.62 175 GLU A O 1
ATOM 1359 N N . ALA A 1 176 ? -12.528 0.014 2.230 1.00 98.50 176 ALA A N 1
ATOM 1360 C CA . ALA A 1 176 ? -12.105 -0.945 3.247 1.00 98.50 176 ALA A CA 1
ATOM 1361 C C . ALA A 1 176 ? -12.919 -0.803 4.545 1.00 98.50 176 ALA A C 1
ATOM 1363 O O . ALA A 1 176 ? -13.322 -1.815 5.113 1.00 98.50 176 ALA A O 1
ATOM 1364 N N . LEU A 1 177 ? -13.191 0.426 4.996 1.00 98.12 177 LEU A N 1
ATOM 1365 C CA . LEU A 1 177 ? -14.036 0.681 6.168 1.00 98.12 177 LEU A CA 1
ATOM 1366 C C . LEU A 1 177 ? -15.481 0.229 5.932 1.00 98.12 177 LEU A C 1
ATOM 1368 O O . LEU A 1 177 ? -16.049 -0.453 6.785 1.00 98.12 177 LEU A O 1
ATOM 1372 N N . ASP A 1 178 ? -16.032 0.527 4.754 1.00 97.94 178 ASP A N 1
ATOM 1373 C CA . ASP A 1 178 ? -17.375 0.105 4.353 1.00 97.94 178 ASP A CA 1
ATOM 1374 C C . ASP A 1 178 ? -17.485 -1.428 4.322 1.00 97.94 178 ASP A C 1
ATOM 1376 O O . ASP A 1 178 ? -18.421 -1.993 4.885 1.00 97.94 178 ASP A O 1
ATOM 1380 N N . LYS A 1 179 ? -16.499 -2.121 3.731 1.00 97.56 179 LYS A N 1
ATOM 1381 C CA . LYS A 1 179 ? -16.430 -3.595 3.715 1.00 97.56 179 LYS A CA 1
ATOM 1382 C C . LYS A 1 179 ? -16.308 -4.202 5.111 1.00 97.56 179 LYS A C 1
ATOM 1384 O O . LYS A 1 179 ? -16.888 -5.255 5.351 1.00 97.56 179 LYS A O 1
ATOM 1389 N N . ALA A 1 180 ? -15.567 -3.553 6.009 1.00 97.06 180 ALA A N 1
ATOM 1390 C CA . ALA A 1 180 ? -15.432 -3.988 7.398 1.00 97.06 180 ALA A CA 1
ATOM 1391 C C . ALA A 1 180 ? -16.677 -3.668 8.247 1.00 97.06 180 ALA A C 1
ATOM 1393 O O . ALA A 1 180 ? -16.775 -4.133 9.380 1.00 97.06 180 ALA A O 1
ATOM 1394 N N . GLY A 1 181 ? -17.602 -2.836 7.750 1.00 96.62 181 GLY A N 1
ATOM 1395 C CA . GLY A 1 181 ? -18.720 -2.323 8.541 1.00 96.62 181 GLY A CA 1
ATOM 1396 C C . GLY A 1 181 ? -18.275 -1.454 9.724 1.00 96.62 181 GLY A C 1
ATOM 1397 O O . GLY A 1 181 ? -18.998 -1.355 10.715 1.00 96.62 181 GLY A O 1
ATOM 1398 N N . ILE A 1 182 ? -17.085 -0.843 9.652 1.00 96.56 182 ILE A N 1
ATOM 1399 C CA . ILE A 1 182 ? -16.522 -0.039 10.741 1.00 96.56 182 ILE A CA 1
ATOM 1400 C C . ILE A 1 182 ? -16.722 1.448 10.439 1.00 96.56 182 ILE A C 1
ATOM 1402 O O . ILE A 1 182 ? -16.168 1.953 9.461 1.00 96.56 182 ILE A O 1
ATOM 1406 N N . PRO A 1 183 ? -17.462 2.192 11.281 1.00 96.31 183 PRO A N 1
ATOM 1407 C CA . PRO A 1 183 ? -17.606 3.625 11.091 1.00 96.31 183 PRO A CA 1
ATOM 1408 C C . PRO A 1 183 ? -16.283 4.337 11.387 1.00 96.31 183 PRO A C 1
ATOM 1410 O O . PRO A 1 183 ? -15.550 3.972 12.304 1.00 96.31 183 PRO A O 1
ATOM 1413 N N . ALA A 1 184 ? -16.008 5.411 10.654 1.00 94.44 184 ALA A N 1
ATOM 1414 C CA . ALA A 1 184 ? -14.752 6.151 10.741 1.00 94.44 184 ALA A CA 1
ATOM 1415 C C . ALA A 1 184 ? -14.382 6.601 12.174 1.00 94.44 184 ALA A C 1
ATOM 1417 O O . ALA A 1 184 ? -13.239 6.451 12.597 1.00 94.44 184 ALA A O 1
ATOM 1418 N N . GLY A 1 185 ? -15.360 7.043 12.973 1.00 94.56 185 GLY A N 1
ATOM 1419 C CA . GLY A 1 185 ? -15.142 7.448 14.371 1.00 94.56 185 GLY A CA 1
ATOM 1420 C C . GLY A 1 185 ? -14.734 6.319 15.332 1.00 94.56 185 GLY A C 1
ATOM 1421 O O . GLY A 1 185 ? -14.527 6.580 16.513 1.00 94.56 185 GLY A O 1
ATOM 1422 N N . ARG A 1 186 ? -14.650 5.070 14.856 1.00 96.56 186 ARG A N 1
ATOM 1423 C CA . ARG A 1 186 ? -14.165 3.901 15.608 1.00 96.56 186 ARG A CA 1
ATOM 1424 C C . ARG A 1 186 ? -12.732 3.508 15.255 1.00 96.56 186 ARG A C 1
ATOM 1426 O O . ARG A 1 186 ? -12.266 2.503 15.770 1.00 96.56 186 ARG A O 1
ATOM 1433 N N . VAL A 1 187 ? -12.062 4.233 14.360 1.00 98.25 187 VAL A N 1
ATOM 1434 C CA . VAL A 1 187 ? -10.660 3.972 14.020 1.00 98.25 187 VAL A CA 1
ATOM 1435 C C . VAL A 1 187 ? -9.759 4.625 15.063 1.00 98.25 187 VAL A C 1
ATOM 1437 O O . VAL A 1 187 ? -9.730 5.848 15.183 1.00 98.25 187 VAL A O 1
ATOM 1440 N N . ASP A 1 188 ? -8.982 3.811 15.770 1.00 98.19 188 ASP A N 1
ATOM 1441 C CA . ASP A 1 188 ? -8.116 4.267 16.862 1.00 98.19 188 ASP A CA 1
ATOM 1442 C C . ASP A 1 188 ? -6.678 4.528 16.386 1.00 98.19 188 ASP A C 1
ATOM 1444 O O . ASP A 1 188 ? -5.943 5.320 16.977 1.00 98.19 188 ASP A O 1
ATOM 1448 N N . LEU A 1 189 ? -6.262 3.877 15.296 1.00 98.56 189 LEU A N 1
ATOM 1449 C CA . LEU A 1 189 ? -4.910 3.953 14.745 1.00 98.56 189 LEU A CA 1
ATOM 1450 C C . LEU A 1 189 ? -4.953 4.093 13.220 1.00 98.56 189 LEU A C 1
ATOM 1452 O O . LEU A 1 189 ? -5.546 3.267 12.536 1.00 98.56 189 LEU A O 1
ATOM 1456 N N . LEU A 1 190 ? -4.272 5.098 12.674 1.00 98.50 190 LEU A N 1
ATOM 1457 C CA . LEU A 1 190 ? -4.075 5.281 11.237 1.00 98.50 190 LEU A CA 1
ATOM 1458 C C . LEU A 1 190 ? -2.583 5.209 10.907 1.00 98.50 190 LEU A C 1
ATOM 1460 O O . LEU A 1 190 ? -1.797 6.015 11.405 1.00 98.50 190 LEU A O 1
ATOM 1464 N N . ILE A 1 191 ? -2.193 4.283 10.030 1.00 97.75 191 ILE A N 1
ATOM 1465 C CA . ILE A 1 191 ? -0.806 4.142 9.570 1.00 97.75 191 ILE A CA 1
ATOM 1466 C C . ILE A 1 191 ? -0.714 4.386 8.065 1.00 97.75 191 ILE A C 1
ATOM 1468 O O . ILE A 1 191 ? -1.245 3.606 7.283 1.00 97.75 191 ILE A O 1
ATOM 1472 N N . ASP A 1 192 ? 0.026 5.415 7.655 1.00 96.44 192 ASP A N 1
ATOM 1473 C CA . ASP A 1 192 ? 0.486 5.574 6.270 1.00 96.44 192 ASP A CA 1
ATOM 1474 C C . ASP A 1 192 ? 1.787 4.793 6.063 1.00 96.44 192 ASP A C 1
ATOM 1476 O O . ASP A 1 192 ? 2.793 5.091 6.708 1.00 96.44 192 ASP A O 1
ATOM 1480 N N . TYR A 1 193 ? 1.776 3.818 5.155 1.00 96.12 193 TYR A N 1
ATOM 1481 C CA . TYR A 1 193 ? 2.944 3.021 4.767 1.00 96.12 193 TYR A CA 1
ATOM 1482 C C . TYR A 1 193 ? 3.382 3.237 3.310 1.00 96.12 193 TYR A C 1
ATOM 1484 O O . TYR A 1 193 ? 4.076 2.397 2.738 1.00 96.12 193 TYR A O 1
ATOM 1492 N N . SER A 1 194 ? 3.005 4.365 2.704 1.00 94.31 194 SER A N 1
ATOM 1493 C CA . SER A 1 194 ? 3.417 4.726 1.340 1.00 94.31 194 SER A CA 1
ATOM 1494 C C . SER A 1 194 ? 4.932 4.894 1.243 1.00 94.31 194 SER A C 1
ATOM 1496 O O . SER A 1 194 ? 5.563 5.539 2.088 1.00 94.31 194 SER A O 1
ATOM 1498 N N . THR A 1 195 ? 5.503 4.361 0.169 1.00 90.81 195 THR A N 1
ATOM 1499 C CA . THR A 1 195 ? 6.946 4.352 -0.097 1.00 90.81 195 THR A CA 1
ATOM 1500 C C . THR A 1 195 ? 7.397 5.560 -0.904 1.00 90.81 195 THR A C 1
ATOM 1502 O O . THR A 1 195 ? 8.479 6.103 -0.678 1.00 90.81 195 THR A O 1
ATOM 1505 N N . LEU A 1 196 ? 6.591 5.962 -1.878 1.00 85.25 196 LEU A N 1
ATOM 1506 C CA . LEU A 1 196 ? 6.904 7.011 -2.825 1.00 85.25 196 LEU A CA 1
ATOM 1507 C C . LEU A 1 196 ? 6.207 8.276 -2.337 1.00 85.25 196 LEU A C 1
ATOM 1509 O O . LEU A 1 196 ? 4.976 8.318 -2.288 1.00 85.25 196 LEU A O 1
ATOM 1513 N N . PRO A 1 197 ? 6.960 9.315 -1.939 1.00 66.50 197 PRO A N 1
ATOM 1514 C CA . PRO A 1 197 ? 6.329 10.580 -1.625 1.00 66.50 197 PRO A CA 1
ATOM 1515 C C . PRO A 1 197 ? 5.596 11.048 -2.886 1.00 66.50 197 PRO A C 1
ATOM 1517 O O . PRO A 1 197 ? 6.202 11.155 -3.954 1.00 66.50 197 PRO A O 1
ATOM 1520 N N . GLY A 1 198 ? 4.289 11.313 -2.770 1.00 66.00 198 GLY A N 1
ATOM 1521 C CA . GLY A 1 198 ? 3.549 12.032 -3.806 1.00 66.00 198 GLY A CA 1
ATOM 1522 C C . GLY A 1 198 ? 4.248 13.355 -4.135 1.00 66.00 198 GLY A C 1
ATOM 1523 O O . GLY A 1 198 ? 5.158 13.771 -3.418 1.00 66.00 198 GLY A O 1
ATOM 1524 N N . SER A 1 199 ? 3.851 14.024 -5.218 1.00 59.41 199 SER A N 1
ATOM 1525 C CA . SER A 1 199 ? 4.520 15.227 -5.734 1.00 59.41 199 SER A CA 1
ATOM 1526 C C . SER A 1 199 ? 4.472 16.432 -4.766 1.00 59.41 199 SER A C 1
ATOM 1528 O O . SER A 1 199 ? 3.718 17.376 -4.959 1.00 59.41 199 SER A O 1
ATOM 1530 N N . GLY A 1 200 ? 5.280 16.391 -3.708 1.00 55.28 200 GLY A N 1
ATOM 1531 C CA . GLY A 1 200 ? 6.189 17.444 -3.270 1.00 55.28 200 GLY A CA 1
ATOM 1532 C C . GLY A 1 200 ? 5.654 18.760 -2.713 1.00 55.28 200 GLY A C 1
ATOM 1533 O O . GLY A 1 200 ? 6.484 19.637 -2.501 1.00 55.28 200 GLY A O 1
ATOM 1534 N N . THR A 1 201 ? 4.357 18.954 -2.462 1.00 52.97 201 THR A N 1
ATOM 1535 C CA . THR A 1 201 ? 3.867 20.267 -1.973 1.00 52.97 201 THR A CA 1
ATOM 1536 C C . THR A 1 201 ? 3.102 20.239 -0.655 1.00 52.97 201 THR A C 1
ATOM 1538 O O . THR A 1 201 ? 2.720 21.297 -0.157 1.00 52.97 201 THR A O 1
ATOM 1541 N N . GLU A 1 202 ? 2.852 19.070 -0.069 1.00 59.97 202 GLU A N 1
ATOM 1542 C CA . GLU A 1 202 ? 2.066 18.992 1.161 1.00 59.97 202 GLU A CA 1
ATOM 1543 C C . GLU A 1 202 ? 2.969 19.110 2.396 1.00 59.97 202 GLU A C 1
ATOM 1545 O O . GLU A 1 202 ? 3.730 18.206 2.728 1.00 59.97 202 GLU A O 1
ATOM 1550 N N . TYR A 1 203 ? 2.857 20.238 3.106 1.00 67.19 203 TYR A N 1
ATOM 1551 C CA . TYR A 1 203 ? 3.423 20.413 4.453 1.00 67.19 203 TYR A CA 1
ATOM 1552 C C . TYR A 1 203 ? 2.746 19.510 5.498 1.00 67.19 203 TYR A C 1
ATOM 1554 O O . TYR A 1 203 ? 3.249 19.358 6.610 1.00 67.19 203 TYR A O 1
ATOM 1562 N N . VAL A 1 204 ? 1.591 18.938 5.153 1.00 81.56 204 VAL A N 1
ATOM 1563 C CA . VAL A 1 204 ? 0.761 18.118 6.031 1.00 81.56 204 VAL A CA 1
ATOM 1564 C C . VAL A 1 204 ? 0.888 16.656 5.600 1.00 81.56 204 VAL A C 1
ATOM 1566 O O . VAL A 1 204 ? 0.619 16.358 4.439 1.00 81.56 204 VAL A O 1
ATOM 1569 N N . PRO A 1 205 ? 1.269 15.732 6.499 1.00 87.31 205 PRO A N 1
ATOM 1570 C CA . PRO A 1 205 ? 1.311 14.311 6.175 1.00 87.31 205 PRO A CA 1
ATOM 1571 C C . PRO A 1 205 ? -0.058 13.787 5.730 1.00 87.31 205 PRO A C 1
ATOM 1573 O O . PRO A 1 205 ? -1.087 14.182 6.289 1.00 87.31 205 PRO A O 1
ATOM 1576 N N . MET A 1 206 ? -0.067 12.839 4.787 1.00 90.62 206 MET A N 1
ATOM 1577 C CA . MET A 1 206 ? -1.293 12.230 4.259 1.00 90.62 206 MET A CA 1
ATOM 1578 C C . MET A 1 206 ? -2.212 11.714 5.371 1.00 90.62 206 MET A C 1
ATOM 1580 O O . MET A 1 206 ? -3.422 11.889 5.274 1.00 90.62 206 MET A O 1
ATOM 1584 N N . THR A 1 207 ? -1.662 11.148 6.451 1.00 93.69 207 THR A N 1
ATOM 1585 C CA . THR A 1 207 ? -2.464 10.671 7.588 1.00 93.69 207 THR A CA 1
ATOM 1586 C C . THR A 1 207 ? -3.311 11.763 8.223 1.00 93.69 207 THR A C 1
ATOM 1588 O O . THR A 1 207 ? -4.449 11.510 8.582 1.00 93.69 207 THR A O 1
ATOM 1591 N N . HIS A 1 208 ? -2.787 12.983 8.365 1.00 93.50 208 HIS A N 1
ATOM 1592 C CA . HIS A 1 208 ? -3.537 14.076 8.983 1.00 93.50 208 HIS A CA 1
ATOM 1593 C C . HIS A 1 208 ? -4.663 14.551 8.076 1.00 93.50 208 HIS A C 1
ATOM 1595 O O . HIS A 1 208 ? -5.780 14.753 8.542 1.00 93.50 208 HIS A O 1
ATOM 1601 N N . ARG A 1 209 ? -4.378 14.694 6.778 1.00 93.88 209 ARG A N 1
ATOM 1602 C CA . ARG A 1 209 ? -5.397 15.055 5.791 1.00 93.88 209 ARG A CA 1
ATOM 1603 C C . ARG A 1 209 ? -6.491 13.986 5.728 1.00 93.88 209 ARG A C 1
ATOM 1605 O O . ARG A 1 209 ? -7.668 14.319 5.776 1.00 93.88 209 ARG A O 1
ATOM 1612 N N . LEU A 1 210 ? -6.099 12.713 5.693 1.00 95.38 210 LEU A N 1
ATOM 1613 C CA . LEU A 1 210 ? -7.021 11.586 5.621 1.00 95.38 210 LEU A CA 1
ATOM 1614 C C . LEU A 1 210 ? -7.850 11.428 6.902 1.00 95.38 210 LEU A C 1
ATOM 1616 O O . LEU A 1 210 ? -9.049 11.191 6.811 1.00 95.38 210 LEU A O 1
ATOM 1620 N N . ALA A 1 211 ? -7.242 11.607 8.078 1.00 96.69 211 ALA A N 1
ATOM 1621 C CA . ALA A 1 211 ? -7.960 11.593 9.348 1.00 96.69 211 ALA A CA 1
ATOM 1622 C C . ALA A 1 211 ? -9.057 12.665 9.374 1.00 96.69 211 ALA A C 1
ATOM 1624 O O . ALA A 1 211 ? -10.200 12.351 9.685 1.00 96.69 211 ALA A O 1
ATOM 1625 N N . THR A 1 212 ? -8.755 13.895 8.952 1.00 95.69 212 THR A N 1
ATOM 1626 C CA . THR A 1 212 ? -9.769 14.955 8.837 1.00 95.69 212 THR A CA 1
ATOM 1627 C C . THR A 1 212 ? -10.855 14.602 7.815 1.00 95.69 212 THR A C 1
ATOM 1629 O O . THR A 1 212 ? -12.038 14.669 8.130 1.00 95.69 212 THR A O 1
ATOM 1632 N N . ASP A 1 213 ? -10.474 14.186 6.603 1.00 96.50 213 ASP A N 1
ATOM 1633 C CA . ASP A 1 213 ? -11.413 13.938 5.497 1.00 96.50 213 ASP A CA 1
ATOM 1634 C C . ASP A 1 213 ? -12.322 12.716 5.708 1.00 96.50 213 ASP A C 1
ATOM 1636 O O . ASP A 1 213 ? -13.348 12.594 5.028 1.00 96.50 213 ASP A O 1
ATOM 1640 N N . LEU A 1 214 ? -11.923 11.790 6.585 1.00 97.31 214 LEU A N 1
ATOM 1641 C CA . LEU A 1 214 ? -12.706 10.614 6.965 1.00 97.31 214 LEU A CA 1
ATOM 1642 C C . LEU A 1 214 ? -13.404 10.776 8.325 1.00 97.31 214 LEU A C 1
ATOM 1644 O O . LEU A 1 214 ? -14.298 9.993 8.619 1.00 97.31 214 LEU A O 1
ATOM 1648 N N . GLY A 1 215 ? -13.048 11.774 9.141 1.00 97.31 215 GLY A N 1
ATOM 1649 C CA . GLY A 1 215 ? -13.599 11.957 10.491 1.00 97.31 215 GLY A CA 1
ATOM 1650 C C . GLY A 1 215 ? -12.956 11.063 11.563 1.00 97.31 215 GLY A C 1
ATOM 1651 O O . GLY A 1 215 ? -13.628 10.641 12.500 1.00 97.31 215 GLY A O 1
ATOM 1652 N N . LEU A 1 216 ? -11.659 10.762 11.435 1.00 96.44 216 LEU A N 1
ATOM 1653 C CA . LEU A 1 216 ? -10.852 9.969 12.379 1.00 96.44 216 LEU A CA 1
ATOM 1654 C C . LEU A 1 216 ? -10.222 10.870 13.459 1.00 96.44 216 LEU A C 1
ATOM 1656 O O . LEU A 1 216 ? -9.018 10.859 13.691 1.00 96.44 216 LEU A O 1
ATOM 1660 N N . GLU A 1 217 ? -11.014 11.729 14.092 1.00 89.62 217 GLU A N 1
ATOM 1661 C CA . GLU A 1 217 ? -10.491 12.812 14.945 1.00 89.62 217 GLU A CA 1
ATOM 1662 C C . GLU A 1 217 ? -9.747 12.313 16.196 1.00 89.62 217 GLU A C 1
ATOM 1664 O O . GLU A 1 217 ? -8.890 13.016 16.733 1.00 89.62 217 GLU A O 1
ATOM 1669 N N . ALA A 1 218 ? -10.061 11.097 16.645 1.00 92.00 218 ALA A N 1
ATOM 1670 C CA . ALA A 1 218 ? -9.445 10.461 17.804 1.00 92.00 218 ALA A CA 1
ATOM 1671 C C . ALA A 1 218 ? -8.273 9.529 17.448 1.00 92.00 218 ALA A C 1
ATOM 1673 O O . ALA A 1 218 ? -7.637 9.000 18.361 1.00 92.00 218 ALA A O 1
ATOM 1674 N N . SER A 1 219 ? -7.971 9.318 16.159 1.00 96.88 219 SER A N 1
ATOM 1675 C CA . SER A 1 219 ? -6.982 8.317 15.764 1.00 96.88 219 SER A CA 1
ATOM 1676 C C . SER A 1 219 ? -5.549 8.765 16.052 1.00 96.88 219 SER A C 1
ATOM 1678 O O . SER A 1 219 ? -5.135 9.889 15.749 1.00 96.88 219 SER A O 1
ATOM 1680 N N . LEU A 1 220 ? -4.738 7.843 16.570 1.00 97.69 220 LEU A N 1
ATOM 1681 C CA . LEU A 1 220 ? -3.289 7.979 16.576 1.00 97.69 220 LEU A CA 1
ATOM 1682 C C . LEU A 1 220 ? -2.771 7.855 15.138 1.00 97.69 220 LEU A C 1
ATOM 1684 O O . LEU A 1 220 ? -2.950 6.826 14.495 1.00 97.69 220 LEU A O 1
ATOM 1688 N N . ASN A 1 221 ? -2.092 8.886 14.636 1.00 97.12 221 ASN A N 1
ATOM 1689 C CA . ASN A 1 221 ? -1.612 8.930 13.254 1.00 97.12 221 ASN A CA 1
ATOM 1690 C C . ASN A 1 221 ? -0.107 8.644 13.176 1.00 97.12 221 ASN A C 1
ATOM 1692 O O . ASN A 1 221 ? 0.702 9.383 13.739 1.00 97.12 221 ASN A O 1
ATOM 1696 N N . VAL A 1 222 ? 0.281 7.612 12.428 1.00 96.44 222 VAL A N 1
ATOM 1697 C CA . VAL A 1 222 ? 1.674 7.183 12.247 1.00 96.44 222 VAL A CA 1
ATOM 1698 C C . VAL A 1 222 ? 2.040 7.186 10.767 1.00 96.44 222 VAL A C 1
ATOM 1700 O O . VAL A 1 222 ? 1.312 6.665 9.931 1.00 96.44 222 VAL A O 1
ATOM 1703 N N . ASN A 1 223 ? 3.204 7.742 10.431 1.00 93.44 223 ASN A N 1
ATOM 1704 C CA . ASN A 1 223 ? 3.725 7.753 9.064 1.00 93.44 223 ASN A CA 1
ATOM 1705 C C . ASN A 1 223 ? 5.011 6.925 8.994 1.00 93.44 223 ASN A C 1
ATOM 1707 O O . ASN A 1 223 ? 5.997 7.248 9.657 1.00 93.44 223 ASN A O 1
ATOM 1711 N N . LEU A 1 224 ? 5.017 5.885 8.164 1.00 91.56 224 LEU A N 1
ATOM 1712 C CA . LEU A 1 224 ? 6.171 5.040 7.885 1.00 91.56 224 LEU A CA 1
ATOM 1713 C C . LEU A 1 224 ? 6.750 5.407 6.522 1.00 91.56 224 LEU A C 1
ATOM 1715 O O . LEU A 1 224 ? 6.169 5.118 5.483 1.00 91.56 224 LEU A O 1
ATOM 1719 N N . LYS A 1 225 ? 7.919 6.050 6.534 1.00 82.81 225 LYS A N 1
ATOM 1720 C CA . LYS A 1 225 ? 8.605 6.542 5.331 1.00 82.81 225 LYS A CA 1
ATOM 1721 C C . LYS A 1 225 ? 9.992 5.917 5.197 1.00 82.81 225 LYS A C 1
ATOM 1723 O O . LYS A 1 225 ? 10.978 6.636 5.306 1.00 82.81 225 LYS A O 1
ATOM 1728 N N . PHE A 1 226 ? 10.101 4.591 5.031 1.00 70.12 226 PHE A N 1
ATOM 1729 C CA . PHE A 1 226 ? 11.419 3.988 4.738 1.00 70.12 226 PHE A CA 1
ATOM 1730 C C . PHE A 1 226 ? 11.458 2.535 4.216 1.00 70.12 226 PHE A C 1
ATOM 1732 O O . PHE A 1 226 ? 12.537 1.978 4.052 1.00 70.12 226 PHE A O 1
ATOM 1739 N N . SER A 1 227 ? 10.339 1.859 3.972 1.00 69.12 227 SER A N 1
ATOM 1740 C CA . SER A 1 227 ? 10.351 0.383 3.941 1.00 69.12 227 SER A CA 1
ATOM 1741 C C . SER A 1 227 ? 10.195 -0.266 2.564 1.00 69.12 227 SER A C 1
ATOM 1743 O O . SER A 1 227 ? 10.197 -1.496 2.471 1.00 69.12 227 SER A O 1
ATOM 1745 N N . GLY A 1 228 ? 10.126 0.517 1.484 1.00 86.88 228 GLY A N 1
ATOM 1746 C CA . GLY A 1 228 ? 10.035 -0.038 0.134 1.00 86.88 228 GLY A CA 1
ATOM 1747 C C . GLY A 1 228 ? 8.850 -0.997 -0.018 1.00 86.88 228 GLY A C 1
ATOM 1748 O O . GLY A 1 228 ? 7.826 -0.877 0.647 1.00 86.88 228 GLY A O 1
ATOM 1749 N N . CYS A 1 229 ? 9.028 -2.046 -0.819 1.00 87.81 229 CYS A N 1
ATOM 1750 C CA . CYS A 1 229 ? 7.993 -3.070 -1.005 1.00 87.81 229 CYS A CA 1
ATOM 1751 C C . CYS A 1 229 ? 7.667 -3.863 0.281 1.00 87.81 229 CYS A C 1
ATOM 1753 O O . CYS A 1 229 ? 6.621 -4.499 0.356 1.00 87.81 229 CYS A O 1
ATOM 1755 N N . ALA A 1 230 ? 8.524 -3.817 1.308 1.00 90.94 230 ALA A N 1
ATOM 1756 C CA . ALA A 1 230 ? 8.278 -4.469 2.595 1.00 90.94 230 ALA A CA 1
ATOM 1757 C C . ALA A 1 230 ? 7.441 -3.605 3.561 1.00 90.94 230 ALA A C 1
ATOM 1759 O O . ALA A 1 230 ? 7.158 -4.031 4.685 1.00 90.94 230 ALA A O 1
ATOM 1760 N N . ALA A 1 231 ? 7.035 -2.397 3.148 1.00 93.50 231 ALA A N 1
ATOM 1761 C CA . ALA A 1 231 ? 6.351 -1.436 4.006 1.00 93.50 231 ALA A CA 1
ATOM 1762 C C . ALA A 1 231 ? 5.056 -1.950 4.615 1.00 93.50 231 ALA A C 1
ATOM 1764 O O . ALA A 1 231 ? 4.817 -1.722 5.801 1.00 93.50 231 ALA A O 1
ATOM 1765 N N . PHE A 1 232 ? 4.281 -2.708 3.844 1.00 95.38 232 PHE A N 1
ATOM 1766 C CA . PHE A 1 232 ? 3.045 -3.305 4.327 1.00 95.38 232 PHE A CA 1
ATOM 1767 C C . PHE A 1 232 ? 3.284 -4.231 5.529 1.00 95.38 232 PHE A C 1
ATOM 1769 O O . PHE A 1 232 ? 2.656 -4.070 6.571 1.00 95.38 232 PHE A O 1
ATOM 1776 N N . HIS A 1 233 ? 4.251 -5.150 5.443 1.00 95.00 233 HIS A N 1
ATOM 1777 C CA . HIS A 1 233 ? 4.539 -6.085 6.537 1.00 95.00 233 HIS A CA 1
ATOM 1778 C C . HIS A 1 233 ? 5.022 -5.371 7.805 1.00 95.00 233 HIS A C 1
ATOM 1780 O O . HIS A 1 233 ? 4.649 -5.755 8.915 1.00 95.00 233 HIS A O 1
ATOM 1786 N N . LEU A 1 234 ? 5.816 -4.306 7.650 1.00 95.75 234 LEU A N 1
ATOM 1787 C CA . LEU A 1 234 ? 6.220 -3.464 8.774 1.00 95.75 234 LEU A CA 1
ATOM 1788 C C . LEU A 1 234 ? 5.027 -2.724 9.393 1.00 95.75 234 LEU A C 1
ATOM 1790 O O . LEU A 1 234 ? 4.939 -2.657 10.617 1.00 95.75 234 LEU A O 1
ATOM 1794 N N . ALA A 1 235 ? 4.102 -2.220 8.573 1.00 96.88 235 ALA A N 1
ATOM 1795 C CA . ALA A 1 235 ? 2.890 -1.554 9.037 1.00 96.88 235 ALA A CA 1
ATOM 1796 C C . ALA A 1 235 ? 1.980 -2.503 9.826 1.00 96.88 235 ALA A C 1
ATOM 1798 O O . ALA A 1 235 ? 1.561 -2.152 10.926 1.00 96.88 235 ALA A O 1
ATOM 1799 N N . VAL A 1 236 ? 1.751 -3.725 9.329 1.00 97.38 236 VAL A N 1
ATOM 1800 C CA . VAL A 1 236 ? 0.972 -4.749 10.048 1.00 97.38 236 VAL A CA 1
ATOM 1801 C C . VAL A 1 236 ? 1.645 -5.096 11.377 1.00 97.38 236 VAL A C 1
ATOM 1803 O O . VAL A 1 236 ? 0.985 -5.108 12.413 1.00 97.38 236 VAL A O 1
ATOM 1806 N N . LYS A 1 237 ? 2.969 -5.313 11.382 1.00 96.75 237 LYS A N 1
ATOM 1807 C CA . LYS A 1 237 ? 3.722 -5.602 12.614 1.00 96.75 237 LYS A CA 1
ATOM 1808 C C . LYS A 1 237 ? 3.621 -4.466 13.630 1.00 96.75 237 LYS A C 1
ATOM 1810 O O . LYS A 1 237 ? 3.438 -4.729 14.819 1.00 96.75 237 LYS A O 1
ATOM 1815 N N . LEU A 1 238 ? 3.756 -3.221 13.180 1.00 97.50 238 LEU A N 1
ATOM 1816 C CA . LEU A 1 238 ? 3.651 -2.049 14.040 1.00 97.50 238 LEU A CA 1
ATOM 1817 C C . LEU A 1 238 ? 2.241 -1.901 14.613 1.00 97.50 238 LEU A C 1
ATOM 1819 O O . LEU A 1 238 ? 2.107 -1.795 15.828 1.00 97.50 238 LEU A O 1
ATOM 1823 N N . ALA A 1 239 ? 1.213 -1.957 13.764 1.00 98.00 239 ALA A N 1
ATOM 1824 C CA . ALA A 1 239 ? -0.178 -1.890 14.193 1.00 98.00 239 ALA A CA 1
ATOM 1825 C C . ALA A 1 239 ? -0.486 -2.975 15.219 1.00 98.00 239 ALA A C 1
ATOM 1827 O O . ALA A 1 239 ? -0.914 -2.665 16.323 1.00 98.00 239 ALA A O 1
ATOM 1828 N N . ALA A 1 240 ? -0.155 -4.231 14.913 1.00 97.25 240 ALA A N 1
ATOM 1829 C CA . ALA A 1 240 ? -0.436 -5.337 15.812 1.00 97.25 240 ALA A CA 1
ATOM 1830 C C . ALA A 1 240 ? 0.314 -5.233 17.149 1.00 97.25 240 ALA A C 1
ATOM 1832 O O . ALA A 1 240 ? -0.200 -5.643 18.187 1.00 97.25 240 ALA A O 1
ATOM 1833 N N . SER A 1 241 ? 1.528 -4.679 17.141 1.00 96.38 241 SER A N 1
ATOM 1834 C CA . SER A 1 241 ? 2.296 -4.450 18.370 1.00 96.38 241 SER A CA 1
ATOM 1835 C C . SER A 1 241 ? 1.689 -3.335 19.223 1.00 96.38 241 SER A C 1
ATOM 1837 O O . SER A 1 241 ? 1.604 -3.495 20.436 1.00 96.38 241 SER A O 1
ATOM 1839 N N . LEU A 1 242 ? 1.249 -2.234 18.603 1.00 97.06 242 LEU A N 1
ATOM 1840 C CA . LEU A 1 242 ? 0.582 -1.123 19.291 1.00 97.06 242 LEU A CA 1
ATOM 1841 C C . LEU A 1 242 ? -0.768 -1.555 19.869 1.00 97.06 242 LEU A C 1
ATOM 1843 O O . LEU A 1 242 ? -1.010 -1.357 21.051 1.00 97.06 242 LEU A O 1
ATOM 1847 N N . MET A 1 243 ? -1.585 -2.228 19.063 1.00 97.00 243 MET A N 1
ATOM 1848 C CA . MET A 1 243 ? -2.882 -2.785 19.450 1.00 97.00 243 MET A CA 1
ATOM 1849 C C . MET A 1 243 ? -2.774 -3.771 20.630 1.00 97.00 243 MET A C 1
ATOM 1851 O O . MET A 1 243 ? -3.595 -3.760 21.534 1.00 97.00 243 MET A O 1
ATOM 1855 N N . ARG A 1 244 ? -1.725 -4.608 20.690 1.00 95.06 244 ARG A N 1
ATOM 1856 C CA . ARG A 1 244 ? -1.486 -5.504 21.847 1.00 95.06 244 ARG A CA 1
ATOM 1857 C C . ARG A 1 244 ? -0.915 -4.792 23.079 1.00 95.06 244 ARG A C 1
ATOM 1859 O O . ARG A 1 244 ? -0.959 -5.340 24.186 1.00 95.06 244 ARG A O 1
ATOM 1866 N N . ALA A 1 245 ? -0.289 -3.635 22.886 1.00 95.44 245 ALA A N 1
ATOM 1867 C CA . ALA A 1 245 ? 0.317 -2.852 23.958 1.00 95.44 245 ALA A CA 1
ATOM 1868 C C . ALA A 1 245 ? -0.684 -1.903 24.632 1.00 95.44 245 ALA A C 1
ATOM 1870 O O . ALA A 1 245 ? -0.476 -1.557 25.793 1.00 95.44 245 ALA A O 1
ATOM 1871 N N . ASP A 1 246 ? -1.738 -1.506 23.921 1.00 96.00 246 ASP A N 1
ATOM 1872 C CA . ASP A 1 246 ? -2.761 -0.571 24.378 1.00 96.00 246 ASP A CA 1
ATOM 1873 C C . ASP A 1 246 ? -4.151 -1.090 23.983 1.00 96.00 246 ASP A C 1
ATOM 1875 O O . ASP A 1 246 ? -4.504 -1.111 22.805 1.00 96.00 246 ASP A O 1
ATOM 1879 N N . ASP A 1 247 ? -4.936 -1.506 24.979 1.00 94.38 247 ASP A N 1
ATOM 1880 C CA . ASP A 1 247 ? -6.279 -2.072 24.797 1.00 94.38 247 ASP A CA 1
ATOM 1881 C C . ASP A 1 247 ? -7.312 -1.057 24.276 1.00 94.38 247 ASP A C 1
ATOM 1883 O O . ASP A 1 247 ? -8.407 -1.442 23.854 1.00 94.38 247 ASP A O 1
ATOM 1887 N N . GLN A 1 248 ? -6.963 0.234 24.265 1.00 95.75 248 GLN A N 1
ATOM 1888 C CA . GLN A 1 248 ? -7.766 1.282 23.644 1.00 95.75 248 GLN A CA 1
ATOM 1889 C C . GLN A 1 248 ? -7.620 1.296 22.117 1.00 95.75 248 GLN A C 1
ATOM 1891 O O . GLN A 1 248 ? -8.457 1.886 21.442 1.00 95.75 248 GLN A O 1
ATOM 1896 N N . LEU A 1 249 ? -6.588 0.654 21.557 1.00 97.50 249 LEU A N 1
ATOM 1897 C CA . LEU A 1 249 ? -6.360 0.570 20.114 1.00 97.50 249 LEU A CA 1
ATOM 1898 C C . LEU A 1 249 ? -6.988 -0.713 19.551 1.00 97.50 249 LEU A C 1
ATOM 1900 O O . LEU A 1 249 ? -6.316 -1.730 19.371 1.00 97.50 249 LEU A O 1
ATOM 1904 N N . ARG A 1 250 ? -8.290 -0.667 19.258 1.00 97.25 250 ARG A N 1
ATOM 1905 C CA . ARG A 1 250 ? -9.088 -1.828 18.826 1.00 97.25 250 ARG A CA 1
ATOM 1906 C C . ARG A 1 250 ? -9.234 -1.927 17.316 1.00 97.25 250 ARG A C 1
ATOM 1908 O O . ARG A 1 250 ? -9.399 -3.026 16.786 1.00 97.25 250 ARG A O 1
ATOM 1915 N N . VAL A 1 251 ? -9.151 -0.800 16.614 1.00 98.19 251 VAL A N 1
ATOM 1916 C CA . VAL A 1 251 ? -9.224 -0.737 15.152 1.00 98.19 251 VAL A CA 1
ATOM 1917 C C . VAL A 1 251 ? -8.045 0.046 14.591 1.00 98.19 251 VAL A C 1
ATOM 1919 O O . VAL A 1 251 ? -7.832 1.210 14.933 1.00 98.19 251 VAL A O 1
ATOM 1922 N N . ALA A 1 252 ? -7.326 -0.571 13.653 1.00 98.50 252 ALA A N 1
ATOM 1923 C CA . ALA A 1 252 ? -6.283 0.090 12.884 1.00 98.50 252 ALA A CA 1
ATOM 1924 C C . ALA A 1 252 ? -6.633 0.143 11.395 1.00 98.50 252 ALA A C 1
ATOM 1926 O O . ALA A 1 252 ? -6.987 -0.865 10.788 1.00 98.50 252 ALA A O 1
ATOM 1927 N N . LEU A 1 253 ? -6.469 1.315 10.794 1.00 98.69 253 LEU A N 1
ATOM 1928 C CA . LEU A 1 253 ? -6.540 1.543 9.360 1.00 98.69 253 LEU A CA 1
ATOM 1929 C C . LEU A 1 253 ? -5.118 1.738 8.826 1.00 98.69 253 LEU A C 1
ATOM 1931 O O . LEU A 1 253 ? -4.423 2.688 9.180 1.00 98.69 253 LEU A O 1
ATOM 1935 N N . LEU A 1 254 ? -4.672 0.832 7.967 1.00 98.44 254 LEU A N 1
ATOM 1936 C CA . LEU A 1 254 ? -3.389 0.924 7.278 1.00 98.44 254 LEU A CA 1
ATOM 1937 C C . LEU A 1 254 ? -3.659 1.403 5.860 1.00 98.44 254 LEU A C 1
ATOM 1939 O O . LEU A 1 254 ? -4.474 0.799 5.171 1.00 98.44 254 LEU A O 1
ATOM 1943 N N . VAL A 1 255 ? -2.969 2.443 5.404 1.00 97.88 255 VAL A N 1
ATOM 1944 C CA . VAL A 1 255 ? -3.142 3.003 4.061 1.00 97.88 255 VAL A CA 1
ATOM 1945 C C . VAL A 1 255 ? -1.809 3.199 3.363 1.00 97.88 255 VAL A C 1
ATOM 1947 O O . VAL A 1 255 ? -0.811 3.564 3.979 1.00 97.88 255 VAL A O 1
ATOM 1950 N N . ALA A 1 256 ? -1.807 3.024 2.050 1.00 96.19 256 ALA A N 1
ATOM 1951 C CA . ALA A 1 256 ? -0.728 3.502 1.205 1.00 96.19 256 ALA A CA 1
ATOM 1952 C C . ALA A 1 256 ? -1.276 4.001 -0.120 1.00 96.19 256 ALA A C 1
ATOM 1954 O O . ALA A 1 256 ? -2.233 3.437 -0.650 1.00 96.19 256 ALA A O 1
ATOM 1955 N N . ALA A 1 257 ? -0.639 5.020 -0.680 1.00 94.75 257 ALA A N 1
ATOM 1956 C CA . ALA A 1 257 ? -0.771 5.330 -2.088 1.00 94.75 257 ALA A CA 1
ATOM 1957 C C . ALA A 1 257 ? 0.558 5.796 -2.657 1.00 94.75 257 ALA A C 1
ATOM 1959 O O . ALA A 1 257 ? 1.161 6.752 -2.172 1.00 94.75 257 ALA A O 1
ATOM 1960 N N . ASP A 1 258 ? 0.971 5.125 -3.722 1.00 94.00 258 ASP A N 1
ATOM 1961 C CA . ASP A 1 258 ? 2.261 5.330 -4.353 1.00 94.00 258 ASP A CA 1
ATOM 1962 C C . ASP A 1 258 ? 2.068 5.767 -5.805 1.00 94.00 258 ASP A C 1
ATOM 1964 O O . ASP A 1 258 ? 1.210 5.273 -6.540 1.00 94.00 258 ASP A O 1
ATOM 1968 N N . THR A 1 259 ? 2.875 6.737 -6.220 1.00 93.00 259 THR A N 1
ATOM 1969 C CA . THR A 1 259 ? 2.990 7.189 -7.607 1.00 93.00 259 THR A CA 1
ATOM 1970 C C . THR A 1 259 ? 4.463 7.491 -7.849 1.00 93.00 259 THR A C 1
ATOM 1972 O O . THR A 1 259 ? 5.003 8.385 -7.190 1.00 93.00 259 THR A O 1
ATOM 1975 N N . PRO A 1 260 ? 5.156 6.753 -8.734 1.00 91.56 260 PRO A N 1
ATOM 1976 C CA . PRO A 1 260 ? 6.549 7.026 -9.034 1.00 91.56 260 PRO A CA 1
ATOM 1977 C C . PRO A 1 260 ? 6.735 8.452 -9.557 1.00 91.56 260 PRO A C 1
ATOM 1979 O O . PRO A 1 260 ? 5.898 8.938 -10.326 1.00 91.56 260 PRO A O 1
ATOM 1982 N N . PRO A 1 261 ? 7.842 9.124 -9.190 1.00 88.56 261 PRO A N 1
ATOM 1983 C CA . PRO A 1 261 ? 8.199 10.397 -9.793 1.00 88.56 261 PRO A CA 1
ATOM 1984 C C . PRO A 1 261 ? 8.233 10.294 -11.319 1.00 88.56 261 PRO A C 1
ATOM 1986 O O . PRO A 1 261 ? 8.534 9.239 -11.889 1.00 88.56 261 PRO A O 1
ATOM 1989 N N . LEU A 1 262 ? 7.962 11.414 -11.990 1.00 87.19 262 LEU A N 1
ATOM 1990 C CA . LEU A 1 262 ? 8.000 11.480 -13.447 1.00 87.19 262 LEU A CA 1
ATOM 1991 C C . LEU A 1 262 ? 9.355 10.974 -13.977 1.00 87.19 262 LEU A C 1
ATOM 1993 O O . LEU A 1 262 ? 10.412 11.406 -13.518 1.00 87.19 262 LEU A O 1
ATOM 1997 N N . GLY A 1 263 ? 9.315 10.046 -14.936 1.00 89.31 263 GLY A N 1
ATOM 1998 C CA . GLY A 1 263 ? 10.517 9.447 -15.531 1.00 89.31 263 GLY A CA 1
ATOM 1999 C C . GLY A 1 263 ? 11.273 8.470 -14.619 1.00 89.31 263 GLY A C 1
ATOM 2000 O O . GLY A 1 263 ? 12.451 8.208 -14.858 1.00 89.31 263 GLY A O 1
ATOM 2001 N N . SER A 1 264 ? 10.637 7.978 -13.552 1.00 91.75 264 SER A N 1
ATOM 2002 C CA . SER A 1 264 ? 11.215 7.002 -12.619 1.00 91.75 264 SER A CA 1
ATOM 2003 C C . SER A 1 264 ? 10.328 5.770 -12.423 1.00 91.75 264 SER A C 1
ATOM 2005 O O . SER A 1 264 ? 10.342 5.183 -11.345 1.00 91.75 264 SER A O 1
ATOM 2007 N N . ARG A 1 265 ? 9.548 5.365 -13.433 1.00 94.31 265 ARG A N 1
ATOM 2008 C CA . ARG A 1 265 ? 8.718 4.147 -13.349 1.00 94.31 265 ARG A CA 1
ATOM 2009 C C . ARG A 1 265 ? 9.533 2.876 -13.572 1.00 94.31 265 ARG A C 1
ATOM 2011 O O . ARG A 1 265 ? 9.132 1.804 -13.130 1.00 94.31 265 ARG A O 1
ATOM 2018 N N . SER A 1 266 ? 10.661 2.979 -14.264 1.00 93.94 266 SER A N 1
ATOM 2019 C CA . SER A 1 266 ? 11.562 1.873 -14.548 1.00 93.94 266 SER A CA 1
ATOM 2020 C C . SER A 1 266 ? 12.542 1.646 -13.395 1.00 93.94 266 SER A C 1
ATOM 2022 O O . SER A 1 266 ? 13.401 2.488 -13.094 1.00 93.94 266 SER A O 1
ATOM 2024 N N . LEU A 1 267 ? 12.433 0.474 -12.766 1.00 92.06 267 LEU A N 1
ATOM 2025 C CA . LEU A 1 267 ? 13.340 -0.019 -11.728 1.00 92.06 267 LEU A CA 1
ATOM 2026 C C . LEU A 1 267 ? 14.109 -1.248 -12.221 1.00 92.06 267 LEU A C 1
ATOM 2028 O O . LEU A 1 267 ? 14.184 -2.265 -11.537 1.00 92.06 267 LEU A O 1
ATOM 2032 N N . MET A 1 268 ? 14.655 -1.187 -13.435 1.00 91.00 268 MET A N 1
ATOM 2033 C CA . MET A 1 268 ? 15.381 -2.320 -14.015 1.00 91.00 268 MET A CA 1
ATOM 2034 C C . MET A 1 268 ? 16.601 -2.724 -13.170 1.00 91.00 268 MET A C 1
ATOM 2036 O O . MET A 1 268 ? 17.251 -1.855 -12.588 1.00 91.00 268 MET A O 1
ATOM 2040 N N . PRO A 1 269 ? 16.928 -4.031 -13.110 1.00 88.19 269 PRO A N 1
ATOM 2041 C CA . PRO A 1 269 ? 16.282 -5.162 -13.800 1.00 88.19 269 PRO A CA 1
ATOM 2042 C C . PRO A 1 269 ? 15.007 -5.699 -13.123 1.00 88.19 269 PRO A C 1
ATOM 2044 O O . PRO A 1 269 ? 14.539 -6.769 -13.491 1.00 88.19 269 PRO A O 1
ATOM 2047 N N . ILE A 1 270 ? 14.473 -5.011 -12.113 1.00 88.31 270 ILE A N 1
ATOM 2048 C CA . ILE A 1 270 ? 13.446 -5.556 -11.222 1.00 88.31 270 ILE A CA 1
ATOM 2049 C C . ILE A 1 270 ? 12.055 -5.481 -11.855 1.00 88.31 270 ILE A C 1
ATOM 2051 O O . ILE A 1 270 ? 11.379 -6.499 -11.955 1.00 88.31 270 ILE A O 1
ATOM 2055 N N . THR A 1 271 ? 11.585 -4.281 -12.215 1.00 93.56 271 THR A N 1
ATOM 2056 C CA . THR A 1 271 ? 10.171 -4.086 -12.583 1.00 93.56 271 THR A CA 1
ATOM 2057 C C . THR A 1 271 ? 9.892 -2.741 -13.268 1.00 93.56 271 THR A C 1
ATOM 2059 O O . THR A 1 271 ? 10.765 -1.871 -13.359 1.00 93.56 271 THR A O 1
ATOM 2062 N N . VAL A 1 272 ? 8.638 -2.565 -13.696 1.00 95.62 272 VAL A N 1
ATOM 2063 C CA . VAL A 1 272 ? 8.015 -1.288 -14.060 1.00 95.62 272 VAL A CA 1
ATOM 2064 C C . VAL A 1 272 ? 6.893 -0.984 -13.064 1.00 95.62 272 VAL A C 1
ATOM 2066 O O . VAL A 1 272 ? 6.036 -1.824 -12.798 1.00 95.62 272 VAL A O 1
ATOM 2069 N N . GLN A 1 273 ? 6.891 0.224 -12.510 1.00 95.25 273 GLN A N 1
ATOM 2070 C CA . GLN A 1 273 ? 5.983 0.638 -11.445 1.00 95.25 273 GLN A CA 1
ATOM 2071 C C . GLN A 1 273 ? 4.716 1.325 -11.978 1.00 95.25 273 GLN A C 1
ATOM 2073 O O . GLN A 1 273 ? 4.771 2.209 -12.843 1.00 95.25 273 GLN A O 1
ATOM 2078 N N . GLY A 1 274 ? 3.574 0.946 -11.404 1.00 95.50 274 GLY A N 1
ATOM 2079 C CA . GLY A 1 274 ? 2.286 1.615 -11.581 1.00 95.50 274 GLY A CA 1
ATOM 2080 C C . GLY A 1 274 ? 1.863 2.411 -10.350 1.00 95.50 274 GLY A C 1
ATOM 2081 O O . GLY A 1 274 ? 2.541 2.394 -9.324 1.00 95.50 274 GLY A O 1
ATOM 2082 N N . ASP A 1 275 ? 0.717 3.070 -10.474 1.00 96.00 275 ASP A N 1
ATOM 2083 C CA . ASP A 1 275 ? 0.110 3.888 -9.429 1.00 96.00 275 ASP A CA 1
ATOM 2084 C C . ASP A 1 275 ? -1.074 3.142 -8.812 1.00 96.00 275 ASP A C 1
ATOM 2086 O O . ASP A 1 275 ? -1.891 2.550 -9.526 1.00 96.00 275 ASP A O 1
ATOM 2090 N N . ALA A 1 276 ? -1.176 3.170 -7.486 1.00 96.81 276 ALA A N 1
ATOM 2091 C CA . ALA A 1 276 ? -2.266 2.533 -6.757 1.00 96.81 276 ALA A CA 1
ATOM 2092 C C . ALA A 1 276 ? -2.431 3.144 -5.364 1.00 96.81 276 ALA A C 1
ATOM 2094 O O . ALA A 1 276 ? -1.472 3.636 -4.772 1.00 96.81 276 ALA A O 1
ATOM 2095 N N . GLY A 1 277 ? -3.649 3.057 -4.837 1.00 96.88 277 GLY A N 1
ATOM 2096 C CA . GLY A 1 277 ? -3.963 3.210 -3.423 1.00 96.88 277 GLY A CA 1
ATOM 2097 C C . GLY A 1 277 ? -4.420 1.878 -2.841 1.00 96.88 277 GLY A C 1
ATOM 2098 O O . GLY A 1 277 ? -5.053 1.080 -3.530 1.00 96.88 277 GLY A O 1
ATOM 2099 N N . SER A 1 278 ? -4.116 1.631 -1.577 1.00 98.06 278 SER A N 1
ATOM 2100 C CA . SER A 1 278 ? -4.529 0.436 -0.846 1.00 98.06 278 SER A CA 1
ATOM 2101 C C . SER A 1 278 ? -4.874 0.789 0.589 1.00 98.06 278 SER A C 1
ATOM 2103 O O . SER A 1 278 ? -4.318 1.735 1.153 1.00 98.06 278 SER A O 1
ATOM 2105 N N . ALA A 1 279 ? -5.804 0.030 1.157 1.00 98.56 279 ALA A N 1
ATOM 2106 C CA . ALA A 1 279 ? -6.166 0.132 2.553 1.00 98.56 279 ALA A CA 1
ATOM 2107 C C . ALA A 1 279 ? -6.477 -1.243 3.144 1.00 98.56 279 ALA A C 1
ATOM 2109 O O . ALA A 1 279 ? -7.051 -2.110 2.479 1.00 98.56 279 ALA A O 1
ATOM 2110 N N . VAL A 1 280 ? -6.106 -1.419 4.407 1.00 98.56 280 VAL A N 1
ATOM 2111 C CA . VAL A 1 280 ? -6.358 -2.623 5.197 1.00 98.56 280 VAL A CA 1
ATOM 2112 C C . VAL A 1 280 ? -6.881 -2.208 6.561 1.00 98.56 280 VAL A C 1
ATOM 2114 O O . VAL A 1 280 ? -6.312 -1.326 7.202 1.00 98.56 280 VAL A O 1
ATOM 2117 N N . VAL A 1 281 ? -7.950 -2.858 7.004 1.00 98.56 281 VAL A N 1
ATOM 2118 C CA . VAL A 1 281 ? -8.538 -2.664 8.326 1.00 98.56 281 VAL A CA 1
ATOM 2119 C C . VAL A 1 281 ? -8.181 -3.863 9.190 1.00 98.56 281 VAL A C 1
ATOM 2121 O O . VAL A 1 281 ? -8.476 -5.004 8.833 1.00 98.56 281 VAL A O 1
ATOM 2124 N N . LEU A 1 282 ? -7.539 -3.596 10.324 1.00 98.38 282 LEU A N 1
ATOM 2125 C CA . LEU A 1 282 ? -7.298 -4.574 11.376 1.00 98.38 282 LEU A CA 1
ATOM 2126 C C . LEU A 1 282 ? -8.247 -4.307 12.541 1.00 98.38 282 LEU A C 1
ATOM 2128 O O . LEU A 1 282 ? -8.469 -3.151 12.900 1.00 98.38 282 LEU A O 1
ATOM 2132 N N . SER A 1 283 ? -8.778 -5.366 13.146 1.00 97.69 283 SER A N 1
ATOM 2133 C CA . SER A 1 283 ? -9.680 -5.261 14.293 1.00 97.69 283 SER A CA 1
ATOM 2134 C C . SER A 1 283 ? -9.386 -6.322 15.345 1.00 97.69 283 SER A C 1
ATOM 2136 O O . SER A 1 283 ? -9.032 -7.449 15.008 1.00 97.69 283 SER A O 1
ATOM 2138 N N . SER A 1 284 ? -9.560 -5.968 16.616 1.00 96.38 284 SER A N 1
ATOM 2139 C CA . SER A 1 284 ? -9.593 -6.915 17.735 1.00 96.38 284 SER A CA 1
ATOM 2140 C C . SER A 1 284 ? -10.966 -7.536 17.988 1.00 96.38 284 SER A C 1
ATOM 2142 O O . SER A 1 284 ? -11.092 -8.433 18.816 1.00 96.38 284 SER A O 1
ATOM 2144 N N . ASP A 1 285 ? -12.004 -7.014 17.334 1.00 91.31 285 ASP A N 1
ATOM 2145 C CA . ASP A 1 285 ? -13.403 -7.278 17.692 1.00 91.31 285 ASP A CA 1
ATOM 2146 C C . ASP A 1 285 ? -14.074 -8.264 16.730 1.00 91.31 285 ASP A C 1
ATOM 2148 O O . ASP A 1 285 ? -15.153 -8.783 17.013 1.00 91.31 285 ASP A O 1
ATOM 2152 N N . ASP A 1 286 ? -13.436 -8.524 15.592 1.00 81.12 286 ASP A N 1
ATOM 2153 C CA . ASP A 1 286 ? -13.952 -9.395 14.548 1.00 81.12 286 ASP A CA 1
ATOM 2154 C C . ASP A 1 286 ? -13.427 -10.818 14.728 1.00 81.12 286 ASP A C 1
ATOM 2156 O O . ASP A 1 286 ? -12.261 -11.073 14.488 1.00 81.12 286 ASP A O 1
ATOM 2160 N N . SER A 1 287 ? -14.289 -11.756 15.116 1.00 75.25 287 SER A N 1
ATOM 2161 C CA . SER A 1 287 ? -13.909 -13.163 15.317 1.00 75.25 287 SER A CA 1
ATOM 2162 C C . SER A 1 287 ? -14.086 -14.051 14.080 1.00 75.25 287 SER A C 1
ATOM 2164 O O . SER A 1 287 ? -13.747 -15.233 14.128 1.00 75.25 287 SER A O 1
ATOM 2166 N N . VAL A 1 288 ? -14.625 -13.514 12.980 1.00 81.81 288 VAL A N 1
ATOM 2167 C CA . VAL A 1 288 ? -14.949 -14.289 11.768 1.00 81.81 288 VAL A CA 1
ATOM 2168 C C . VAL A 1 288 ? -13.860 -14.138 10.706 1.00 81.81 288 VAL A C 1
ATOM 2170 O O . VAL A 1 288 ? -13.634 -15.049 9.906 1.00 81.81 288 VAL A O 1
ATOM 2173 N N . SER A 1 289 ? -13.156 -13.008 10.709 1.00 90.12 289 SER A N 1
ATOM 2174 C CA . SER A 1 289 ? -12.086 -12.727 9.755 1.00 90.12 289 SER A CA 1
ATOM 2175 C C . SER A 1 289 ? -10.770 -13.454 10.068 1.00 90.12 289 SER A C 1
ATOM 2177 O O . SER A 1 289 ? -10.510 -13.817 11.220 1.00 90.12 289 SER A O 1
ATOM 2179 N N . PRO A 1 290 ? -9.886 -13.645 9.066 1.00 95.44 290 PRO A N 1
ATOM 2180 C CA . PRO A 1 290 ? -8.589 -14.283 9.270 1.00 95.44 290 PRO A CA 1
ATOM 2181 C C . PRO A 1 290 ? -7.755 -13.596 10.358 1.00 95.44 290 PRO A C 1
ATOM 2183 O O . PRO A 1 290 ? -7.567 -12.378 10.338 1.00 95.44 290 PRO A O 1
ATOM 2186 N N . GLU A 1 291 ? -7.221 -14.392 11.282 1.00 95.88 291 GLU A N 1
ATOM 2187 C CA . GLU A 1 291 ? -6.365 -13.923 12.371 1.00 95.88 291 GLU A CA 1
ATOM 2188 C C . GLU A 1 291 ? -4.928 -13.634 11.896 1.00 95.88 291 GLU A C 1
ATOM 2190 O O . GLU A 1 291 ? -4.303 -14.420 11.179 1.00 95.88 291 GLU A O 1
ATOM 2195 N N . ILE A 1 292 ? -4.355 -12.532 12.383 1.00 95.31 292 ILE A N 1
ATOM 2196 C CA . ILE A 1 292 ? -2.926 -12.226 12.305 1.00 95.31 292 ILE A CA 1
ATOM 2197 C C . ILE A 1 292 ? -2.197 -12.903 13.475 1.00 95.31 292 ILE A C 1
ATOM 2199 O O . ILE A 1 292 ? -1.871 -12.283 14.494 1.00 95.31 292 ILE A O 1
ATOM 2203 N N . VAL A 1 293 ? -1.893 -14.189 13.289 1.00 94.88 293 VAL A N 1
ATOM 2204 C CA . VAL A 1 293 ? -1.220 -15.027 14.298 1.00 94.88 293 VAL A CA 1
ATOM 2205 C C . VAL A 1 293 ? 0.160 -14.467 14.657 1.00 94.88 293 VAL A C 1
ATOM 2207 O O . VAL A 1 293 ? 0.518 -14.337 15.826 1.00 94.88 293 VAL A O 1
ATOM 2210 N N . SER A 1 294 ? 0.966 -14.104 13.654 1.00 93.44 294 SER A N 1
ATOM 2211 C CA . SER A 1 294 ? 2.288 -13.514 13.880 1.00 93.44 294 SER A CA 1
ATOM 2212 C C . SER A 1 294 ? 2.785 -12.708 12.679 1.00 93.44 294 SER A C 1
ATOM 2214 O O . SER A 1 294 ? 2.332 -12.883 11.551 1.00 93.44 294 SER A O 1
ATOM 2216 N N . THR A 1 295 ? 3.746 -11.817 12.930 1.00 93.31 295 THR A N 1
ATOM 2217 C CA . THR A 1 295 ? 4.429 -11.024 11.900 1.00 93.31 295 THR A CA 1
ATOM 2218 C C . THR A 1 295 ? 5.920 -10.950 12.205 1.00 93.31 295 THR A C 1
ATOM 2220 O O . THR A 1 295 ? 6.317 -10.466 13.271 1.00 93.31 295 THR A O 1
ATOM 2223 N N . ALA A 1 296 ? 6.757 -11.359 11.255 1.00 93.06 296 ALA A N 1
ATOM 2224 C CA . ALA A 1 296 ? 8.205 -11.230 11.341 1.00 93.06 296 ALA A CA 1
ATOM 2225 C C . ALA A 1 296 ? 8.701 -10.222 10.298 1.00 93.06 296 ALA A C 1
ATOM 2227 O O . ALA A 1 296 ? 8.323 -10.275 9.134 1.00 93.06 296 ALA A O 1
ATOM 2228 N N . VAL A 1 297 ? 9.549 -9.293 10.737 1.00 92.00 297 VAL A N 1
ATOM 2229 C CA . VAL A 1 297 ? 10.235 -8.322 9.877 1.00 92.00 297 VAL A CA 1
ATOM 2230 C C . VAL A 1 297 ? 11.671 -8.273 10.365 1.00 92.00 297 VAL A C 1
ATOM 2232 O O . VAL A 1 297 ? 11.892 -8.096 11.567 1.00 92.00 297 VAL A O 1
ATOM 2235 N N . LEU A 1 298 ? 12.609 -8.485 9.447 1.00 91.19 298 LEU A N 1
ATOM 2236 C CA . LEU A 1 298 ? 14.041 -8.579 9.703 1.00 91.19 298 LEU A CA 1
ATOM 2237 C C . LEU A 1 298 ? 14.774 -7.699 8.695 1.00 91.19 298 LEU A C 1
ATOM 2239 O O . LEU A 1 298 ? 14.471 -7.733 7.503 1.00 91.19 298 LEU A O 1
ATOM 2243 N N . THR A 1 299 ? 15.754 -6.943 9.178 1.00 87.56 299 THR A N 1
ATOM 2244 C CA . THR A 1 299 ? 16.714 -6.247 8.322 1.00 87.56 299 THR A CA 1
ATOM 2245 C C . THR A 1 299 ? 17.952 -7.121 8.222 1.00 87.56 299 THR A C 1
ATOM 2247 O O . THR A 1 299 ? 18.566 -7.434 9.242 1.00 87.56 299 THR A O 1
ATOM 2250 N N . LEU A 1 300 ? 18.321 -7.522 7.009 1.00 87.31 300 LEU A N 1
ATOM 2251 C CA . LEU A 1 300 ? 19.598 -8.184 6.774 1.00 87.31 300 LEU A CA 1
ATOM 2252 C C . LEU A 1 300 ? 20.683 -7.104 6.755 1.00 87.31 300 LEU A C 1
ATOM 2254 O O . LEU A 1 300 ? 20.625 -6.190 5.933 1.00 87.31 300 LEU A O 1
ATOM 2258 N N . GLY A 1 301 ? 21.622 -7.170 7.701 1.00 85.00 301 GLY A N 1
ATOM 2259 C CA . GLY A 1 301 ? 22.816 -6.327 7.671 1.00 85.00 301 GLY A CA 1
ATOM 2260 C C . GLY A 1 301 ? 23.645 -6.686 6.442 1.00 85.00 301 GLY A C 1
ATOM 2261 O O . GLY A 1 301 ? 23.970 -7.859 6.258 1.00 85.00 301 GLY A O 1
ATOM 2262 N N . GLY A 1 302 ? 23.908 -5.695 5.592 1.00 56.41 302 GLY A N 1
ATOM 2263 C CA . GLY A 1 302 ? 24.795 -5.804 4.432 1.00 56.41 302 GLY A CA 1
ATOM 2264 C C . GLY A 1 302 ? 26.161 -5.207 4.711 1.00 56.41 302 GLY A C 1
ATOM 2265 O O . GLY A 1 302 ? 26.242 -4.329 5.601 1.00 56.41 302 GLY A O 1
#

Sequence (302 aa):
MGGRDSACPDPVRRLGCADGHRRGPGRRLRRRSARRRHHQPDEAHGVTTGIRHRRLRRKRDHGCGGSSRRDSDSRGARDRPRARLRPRRTGHRGTRPAGEAVMTIHLAACAYALPEASEDAASVLSRERVRVEAALGAVTPGLRRRVEANLGIARVRVCAAGEQPYYLARRAAIEALDKAGIPAGRVDLLIDYSTLPGSGTEYVPMTHRLATDLGLEASLNVNLKFSGCAAFHLAVKLAASLMRADDQLRVALLVAADTPPLGSRSLMPITVQGDAGSAVVLSSDDSVSPEIVSTAVLTLGG